Protein AF-A0A1J0LTS2-F1 (afdb_monomer)

Foldseek 3Di:
DDFDQDPVVQVVDQFAWDDRLLLRVLLVLLVDPCLLVLLVDDPVNLVVLLVSLVVSLVSSVVCCVVPVDHTDHDHHDQPLSVQSSVCSPVSPSVSNSVSCQVQNGPPSNPAQEWECPQDTHGDRDDDADDPCLQFPQVVLLVLLLVLLVCLQVLHDHFAEEEEEAPQNCLVNSVSNSVVDPLEGEYEYDLNNLVNVVVVQVSQLSHPGAYEYEYEADQCFPVDPSVVSLCDQLVDDPQHRRSRYHYYYYHYCCSLCVLVVCVPPVPPDVVSVVRNVSSVVSQVSRVHYHYRYFDDLVSLQVLLCVLLVHHDDDCLSVQLVVQCVVVNRHSVSSNVSSVVVD

pLDDT: mean 89.21, std 11.61, range [42.81, 98.62]

Structure (mmCIF, N/CA/C/O backbone):
data_AF-A0A1J0LTS2-F1
#
_entry.id   AF-A0A1J0LTS2-F1
#
loop_
_atom_site.group_PDB
_atom_site.id
_atom_site.type_symbol
_atom_site.label_atom_id
_atom_site.label_alt_id
_atom_site.label_comp_id
_atom_site.label_asym_id
_atom_site.label_entity_id
_atom_site.label_seq_id
_atom_site.pdbx_PDB_ins_code
_atom_site.Cartn_x
_atom_site.Cartn_y
_atom_site.Cartn_z
_atom_site.occupancy
_atom_site.B_iso_or_equiv
_atom_site.auth_seq_id
_atom_site.auth_comp_id
_atom_site.auth_asym_id
_atom_site.auth_atom_id
_atom_site.pdbx_PDB_model_num
ATOM 1 N N . MET A 1 1 ? 23.979 -2.945 -15.368 1.00 76.31 1 MET A N 1
ATOM 2 C CA . MET A 1 1 ? 22.745 -3.265 -14.620 1.00 76.31 1 MET A CA 1
ATOM 3 C C . MET A 1 1 ? 22.962 -4.555 -13.847 1.00 76.31 1 MET A C 1
ATOM 5 O O . MET A 1 1 ? 23.597 -5.449 -14.400 1.00 76.31 1 MET A O 1
ATOM 9 N N . ASP A 1 2 ? 22.502 -4.643 -12.599 1.00 87.44 2 ASP A N 1
ATOM 10 C CA . ASP A 1 2 ? 22.559 -5.896 -11.835 1.00 87.44 2 ASP A CA 1
ATOM 11 C C . ASP A 1 2 ? 21.464 -6.855 -12.323 1.00 87.44 2 ASP A C 1
ATOM 13 O O . ASP A 1 2 ? 20.319 -6.441 -12.505 1.00 87.44 2 ASP A O 1
ATOM 17 N N . HIS A 1 3 ? 21.834 -8.095 -12.629 1.00 90.88 3 HIS A N 1
ATOM 18 C CA . HIS A 1 3 ? 20.949 -9.128 -13.169 1.00 90.88 3 HIS A CA 1
ATOM 19 C C . HIS A 1 3 ? 21.548 -10.514 -12.883 1.00 90.88 3 HIS A C 1
ATOM 21 O O . HIS A 1 3 ? 22.773 -10.624 -12.763 1.00 90.88 3 HIS A O 1
ATOM 27 N N . PRO A 1 4 ? 20.718 -11.566 -12.765 1.00 93.12 4 PRO A N 1
ATOM 28 C CA . PRO A 1 4 ? 21.203 -12.915 -12.492 1.00 93.12 4 PRO A CA 1
ATOM 29 C C . PRO A 1 4 ? 22.050 -13.444 -13.649 1.00 93.12 4 PRO A C 1
ATOM 31 O O . PRO A 1 4 ? 21.729 -13.217 -14.814 1.00 93.12 4 PRO A O 1
ATOM 34 N N . LYS A 1 5 ? 23.118 -14.171 -13.313 1.00 93.69 5 LYS A N 1
ATOM 35 C CA . LYS A 1 5 ? 24.088 -14.716 -14.281 1.00 93.69 5 LYS A CA 1
ATOM 36 C C . LYS A 1 5 ? 24.235 -16.229 -14.182 1.00 93.69 5 LYS A C 1
ATOM 38 O O . LYS A 1 5 ? 24.796 -16.849 -15.083 1.00 93.69 5 LYS A O 1
ATOM 43 N N . THR A 1 6 ? 23.766 -16.813 -13.081 1.00 95.00 6 THR A N 1
ATOM 44 C CA . THR A 1 6 ? 23.840 -18.243 -12.783 1.00 95.00 6 THR A CA 1
ATOM 45 C C . THR A 1 6 ? 22.480 -18.771 -12.317 1.00 95.00 6 THR A C 1
ATOM 47 O O . THR A 1 6 ? 21.675 -18.001 -11.788 1.00 95.00 6 THR A O 1
ATOM 50 N N . PRO A 1 7 ? 22.185 -20.075 -12.490 1.00 95.12 7 PRO A N 1
ATOM 51 C CA . PRO A 1 7 ? 20.895 -20.635 -12.081 1.00 95.12 7 PRO A CA 1
ATOM 52 C C . PRO A 1 7 ? 20.568 -20.433 -10.596 1.00 95.12 7 PRO A C 1
ATOM 54 O O . PRO A 1 7 ? 19.402 -20.315 -10.234 1.00 95.12 7 PRO A O 1
ATOM 57 N N . LEU A 1 8 ? 21.585 -20.374 -9.728 1.00 94.62 8 LEU A N 1
ATOM 58 C CA . LEU A 1 8 ? 21.391 -20.153 -8.293 1.00 94.62 8 LEU A CA 1
ATOM 59 C C . LEU A 1 8 ? 20.857 -18.751 -7.984 1.00 94.62 8 LEU A C 1
ATOM 61 O O . LEU A 1 8 ? 20.076 -18.602 -7.046 1.00 94.62 8 LEU A O 1
ATOM 65 N N . ASP A 1 9 ? 21.213 -17.748 -8.791 1.00 95.06 9 ASP A N 1
ATOM 66 C CA . ASP A 1 9 ? 20.734 -16.374 -8.608 1.00 95.06 9 ASP A CA 1
ATOM 67 C C . ASP A 1 9 ? 19.203 -16.296 -8.752 1.00 95.06 9 ASP A C 1
ATOM 69 O O . ASP A 1 9 ? 18.546 -15.505 -8.068 1.00 95.06 9 ASP A O 1
ATOM 73 N N . LEU A 1 10 ? 18.621 -17.166 -9.589 1.00 94.81 10 LEU A N 1
ATOM 74 C CA . LEU A 1 10 ? 17.179 -17.237 -9.845 1.00 94.81 10 LEU A CA 1
ATOM 75 C C . LEU A 1 10 ? 16.373 -17.671 -8.615 1.00 94.81 10 LEU A C 1
ATOM 77 O O . LEU A 1 10 ? 15.229 -17.256 -8.474 1.00 94.81 10 LEU A O 1
ATOM 81 N N . LEU A 1 11 ? 16.959 -18.454 -7.702 1.00 91.94 11 LEU A N 1
ATOM 82 C CA . LEU A 1 11 ? 16.254 -18.977 -6.521 1.00 91.94 11 LEU A CA 1
ATOM 83 C C . LEU A 1 11 ? 15.880 -17.888 -5.507 1.00 91.94 11 LEU A C 1
ATOM 85 O O . LEU A 1 11 ? 15.017 -18.097 -4.658 1.00 91.94 11 LEU A O 1
ATOM 89 N N . SER A 1 12 ? 16.542 -16.732 -5.577 1.00 90.00 12 SER A N 1
ATOM 90 C CA . SER A 1 12 ? 16.239 -15.567 -4.738 1.00 90.00 12 SER A CA 1
ATOM 91 C C . SER A 1 12 ? 15.123 -14.684 -5.306 1.00 90.00 12 SER A C 1
ATOM 93 O O . SER A 1 12 ? 14.653 -13.766 -4.629 1.00 90.00 12 SER A O 1
ATOM 95 N N . LEU A 1 13 ? 14.715 -14.934 -6.552 1.00 91.88 13 LEU A N 1
ATOM 96 C CA . LEU A 1 13 ? 13.751 -14.123 -7.274 1.00 91.88 13 LEU A CA 1
ATOM 97 C C . LEU A 1 13 ? 12.359 -14.744 -7.181 1.00 91.88 13 LEU A C 1
ATOM 99 O O . LEU A 1 13 ? 12.168 -15.938 -7.386 1.00 91.88 13 LEU A O 1
ATOM 103 N N . ASP A 1 14 ? 11.366 -13.896 -6.939 1.00 91.75 14 ASP A N 1
ATOM 104 C CA . ASP A 1 14 ? 9.959 -14.257 -7.087 1.00 91.75 14 ASP A CA 1
ATOM 105 C C . ASP A 1 14 ? 9.595 -14.230 -8.580 1.00 91.75 14 ASP A C 1
ATOM 107 O O . ASP A 1 14 ? 9.128 -13.208 -9.093 1.00 91.75 14 ASP A O 1
ATOM 111 N N . LEU A 1 15 ? 9.922 -15.303 -9.304 1.00 94.50 15 LEU A N 1
ATOM 112 C CA . LEU A 1 15 ? 9.673 -15.429 -10.742 1.00 94.50 15 LEU A CA 1
ATOM 113 C C . LEU A 1 15 ? 8.266 -15.974 -11.024 1.00 94.50 15 LEU A C 1
ATOM 115 O O . LEU A 1 15 ? 7.794 -16.866 -10.315 1.00 94.50 15 LEU A O 1
ATOM 119 N N . PRO A 1 16 ? 7.599 -15.490 -12.083 1.00 95.44 16 PRO A N 1
ATOM 120 C CA . PRO A 1 16 ? 6.366 -16.098 -12.544 1.00 95.44 16 PRO A CA 1
ATOM 121 C C . PRO A 1 16 ? 6.593 -17.368 -13.364 1.00 95.44 16 PRO A C 1
ATOM 123 O O . PRO A 1 16 ? 7.699 -17.657 -13.820 1.00 95.44 16 PRO A O 1
ATOM 126 N N . GLU A 1 17 ? 5.507 -18.104 -13.577 1.00 94.56 17 GLU A N 1
ATOM 127 C CA . GLU A 1 17 ? 5.438 -19.235 -14.485 1.00 94.56 17 GLU A CA 1
ATOM 128 C C . GLU A 1 17 ? 5.889 -18.838 -15.900 1.00 94.56 17 GLU A C 1
ATOM 130 O O . GLU A 1 17 ? 5.430 -17.850 -16.482 1.00 94.56 17 GLU A O 1
ATOM 135 N N . GLY A 1 18 ? 6.773 -19.652 -16.474 1.00 91.56 18 GLY A N 1
ATOM 136 C CA . GLY A 1 18 ? 7.273 -19.526 -17.837 1.00 91.56 18 GLY A CA 1
ATOM 137 C C . GLY A 1 18 ? 8.792 -19.636 -17.911 1.00 91.56 18 GLY A C 1
ATOM 138 O O . GLY A 1 18 ? 9.420 -20.293 -17.086 1.00 91.56 18 GLY A O 1
ATOM 139 N N . GLU A 1 19 ? 9.385 -19.040 -18.945 1.00 92.62 19 GLU A N 1
ATOM 140 C CA . GLU A 1 19 ? 10.827 -19.120 -19.189 1.00 92.62 19 GLU A CA 1
ATOM 141 C C . GLU A 1 19 ? 11.587 -18.211 -18.197 1.00 92.62 19 GLU A C 1
ATOM 143 O O . GLU A 1 19 ? 11.405 -16.988 -18.229 1.00 92.62 19 GLU A O 1
ATOM 148 N N . PRO A 1 20 ? 12.404 -18.779 -17.289 1.00 96.25 20 PRO A N 1
ATOM 149 C CA . PRO A 1 20 ? 12.861 -18.066 -16.101 1.00 96.25 20 PRO A CA 1
ATOM 150 C C . PRO A 1 20 ? 13.892 -16.972 -16.389 1.00 96.25 20 PRO A C 1
ATOM 152 O O . PRO A 1 20 ? 13.860 -15.937 -15.722 1.00 96.25 20 PRO A O 1
ATOM 155 N N . TRP A 1 21 ? 14.779 -17.142 -17.377 1.00 97.75 21 TRP A N 1
ATOM 156 C CA . TRP A 1 21 ? 15.788 -16.129 -17.694 1.00 97.75 21 TRP A CA 1
ATOM 157 C C . TRP A 1 21 ? 15.142 -14.868 -18.246 1.00 97.75 21 TRP A C 1
ATOM 159 O O . TRP A 1 21 ? 15.452 -13.769 -17.786 1.00 97.75 21 TRP A O 1
ATOM 169 N N . GLY A 1 22 ? 14.192 -15.016 -19.172 1.00 97.31 22 GLY A N 1
ATOM 170 C CA . GLY A 1 22 ? 13.443 -13.896 -19.729 1.00 97.31 22 GLY A CA 1
ATOM 171 C C . GLY A 1 22 ? 12.773 -13.058 -18.642 1.00 97.31 22 GLY A C 1
ATOM 172 O O . GLY A 1 22 ? 12.956 -11.840 -18.600 1.00 97.31 22 GLY A O 1
ATOM 173 N N . TYR A 1 23 ? 12.048 -13.696 -17.720 1.00 97.38 23 TYR A N 1
ATOM 174 C CA . TYR A 1 23 ? 11.391 -12.973 -16.630 1.00 97.38 23 TYR A CA 1
ATOM 175 C C . TYR A 1 23 ? 12.368 -12.367 -15.627 1.00 97.38 23 TYR A C 1
ATOM 177 O O . TYR A 1 23 ? 12.137 -11.259 -15.142 1.00 97.38 23 TYR A O 1
ATOM 185 N N . ALA A 1 24 ? 13.484 -13.034 -15.349 1.00 97.38 24 ALA A N 1
ATOM 186 C CA . ALA A 1 24 ? 14.485 -12.494 -14.449 1.00 97.38 24 ALA A CA 1
ATOM 187 C C . ALA A 1 24 ? 15.144 -11.220 -15.012 1.00 97.38 24 ALA A C 1
ATOM 189 O O . ALA A 1 24 ? 15.301 -10.228 -14.295 1.00 97.38 24 ALA A O 1
ATOM 190 N N . LEU A 1 25 ? 15.450 -11.199 -16.314 1.00 98.12 25 LEU A N 1
ATOM 191 C CA . LEU A 1 25 ? 15.961 -10.001 -16.987 1.00 98.12 25 LEU A CA 1
ATOM 192 C C . LEU A 1 25 ? 14.880 -8.922 -17.154 1.00 98.12 25 LEU A C 1
ATOM 194 O O . LEU A 1 25 ? 15.174 -7.735 -17.020 1.00 98.12 25 LEU A O 1
ATOM 198 N N . ALA A 1 26 ? 13.616 -9.305 -17.356 1.00 97.88 26 ALA A N 1
ATOM 199 C CA . ALA A 1 26 ? 12.495 -8.366 -17.337 1.00 97.88 26 ALA A CA 1
ATOM 200 C C . ALA A 1 26 ? 12.360 -7.671 -15.969 1.00 97.88 26 ALA A C 1
ATOM 202 O O . ALA A 1 26 ? 12.199 -6.452 -15.906 1.00 97.88 26 ALA A O 1
ATOM 203 N N . GLN A 1 27 ? 12.505 -8.404 -14.860 1.00 96.88 27 GLN A N 1
ATOM 204 C CA . GLN A 1 27 ? 12.552 -7.801 -13.526 1.00 96.88 27 GLN A CA 1
ATOM 205 C C . GLN A 1 27 ? 13.771 -6.888 -13.337 1.00 96.88 27 GLN A C 1
ATOM 207 O O . GLN A 1 27 ? 13.645 -5.857 -12.675 1.00 96.88 27 GLN A O 1
ATOM 212 N N . ALA A 1 28 ? 14.932 -7.229 -13.908 1.00 97.69 28 ALA A N 1
ATOM 213 C CA . ALA A 1 28 ? 16.115 -6.367 -13.873 1.00 97.69 28 ALA A CA 1
ATOM 214 C C . ALA A 1 28 ? 15.859 -5.026 -14.586 1.00 97.69 28 ALA A C 1
ATOM 216 O O . ALA A 1 28 ? 16.175 -3.974 -14.032 1.00 97.69 28 ALA A O 1
ATOM 217 N N . LEU A 1 29 ? 15.187 -5.045 -15.744 1.00 98.12 29 LEU A N 1
ATOM 218 C CA . LEU A 1 29 ? 14.760 -3.833 -16.455 1.00 98.12 29 LEU A CA 1
ATOM 219 C C . LEU A 1 29 ? 13.818 -2.963 -15.609 1.00 98.12 29 LEU A C 1
ATOM 221 O O . LEU A 1 29 ? 13.997 -1.748 -15.538 1.00 98.12 29 LEU A O 1
ATOM 225 N N . LEU A 1 30 ? 12.851 -3.568 -14.912 1.00 97.44 30 LEU A N 1
ATOM 226 C CA . LEU A 1 30 ? 11.953 -2.837 -14.005 1.00 97.44 30 LEU A CA 1
ATOM 227 C C . LEU A 1 30 ? 12.693 -2.210 -12.806 1.00 97.44 30 LEU A C 1
ATOM 229 O O . LEU A 1 30 ? 12.207 -1.230 -12.239 1.00 97.44 30 LEU A O 1
ATOM 233 N N . LYS A 1 31 ? 13.846 -2.771 -12.420 1.00 96.62 31 LYS A N 1
ATOM 234 C CA . LYS A 1 31 ? 14.730 -2.311 -11.331 1.00 96.62 31 LYS A CA 1
ATOM 235 C C . LYS A 1 31 ? 15.873 -1.414 -11.817 1.00 96.62 31 LYS A C 1
ATOM 237 O O . LYS A 1 31 ? 16.713 -1.012 -11.012 1.00 96.62 31 LYS A O 1
ATOM 242 N N . ALA A 1 32 ? 15.946 -1.119 -13.115 1.00 96.75 32 ALA A N 1
ATOM 243 C CA . ALA A 1 32 ? 17.070 -0.391 -13.679 1.00 96.75 32 ALA A CA 1
ATOM 244 C C . ALA A 1 32 ? 17.231 0.996 -13.019 1.00 96.75 32 ALA A C 1
ATOM 246 O O . ALA A 1 32 ? 16.228 1.669 -12.762 1.00 96.75 32 ALA A O 1
ATOM 247 N N . PRO A 1 33 ? 18.466 1.497 -12.809 1.00 94.81 33 PRO A N 1
ATOM 248 C CA . PRO A 1 33 ? 18.696 2.803 -12.173 1.00 94.81 33 PRO A CA 1
ATOM 249 C C . PRO A 1 33 ? 18.013 3.975 -12.888 1.00 94.81 33 PRO A C 1
ATOM 251 O O . PRO A 1 33 ? 17.719 5.009 -12.293 1.00 94.81 33 PRO A O 1
ATOM 254 N N . TRP A 1 34 ? 17.758 3.822 -14.186 1.00 95.75 34 TRP A N 1
ATOM 255 C CA . TRP A 1 34 ? 17.100 4.824 -15.006 1.00 95.75 34 TRP A CA 1
ATOM 256 C C . TRP A 1 34 ? 15.568 4.685 -15.053 1.00 95.75 34 TRP A C 1
ATOM 258 O O . TRP A 1 34 ? 14.912 5.565 -15.611 1.00 95.75 34 TRP A O 1
ATOM 268 N N . ALA A 1 35 ? 14.971 3.641 -14.465 1.00 96.88 35 ALA A N 1
ATOM 269 C CA . ALA A 1 35 ? 13.554 3.304 -14.641 1.00 96.88 35 ALA A CA 1
ATOM 270 C C . ALA A 1 35 ? 12.598 4.423 -14.186 1.00 96.88 35 ALA A C 1
ATOM 272 O O . ALA A 1 35 ? 11.635 4.736 -14.882 1.00 96.88 35 ALA A O 1
ATOM 273 N N . PHE A 1 36 ? 12.895 5.110 -13.077 1.00 96.06 36 PHE A N 1
ATOM 274 C CA . PHE A 1 36 ? 12.112 6.281 -12.652 1.00 96.06 36 PHE A CA 1
ATOM 275 C C . PHE A 1 36 ? 12.244 7.463 -13.617 1.00 96.06 36 PHE A C 1
ATOM 277 O O . PHE A 1 36 ? 11.265 8.155 -13.894 1.00 96.06 36 PHE A O 1
ATOM 284 N N . ARG A 1 37 ? 13.434 7.678 -14.192 1.00 95.94 37 ARG A N 1
ATOM 285 C CA . ARG A 1 37 ? 13.641 8.730 -15.199 1.00 95.94 37 ARG A CA 1
ATOM 286 C C . ARG A 1 37 ? 12.921 8.408 -16.507 1.00 95.94 37 ARG A C 1
ATOM 288 O O . ARG A 1 37 ? 12.482 9.326 -17.192 1.00 95.94 37 ARG A O 1
ATOM 295 N N . ALA A 1 38 ? 12.746 7.128 -16.831 1.00 96.56 38 ALA A N 1
ATOM 296 C CA . ALA A 1 38 ? 12.037 6.689 -18.031 1.00 96.56 38 ALA A CA 1
ATOM 297 C C . ALA A 1 38 ? 10.541 7.041 -18.025 1.00 96.56 38 ALA A C 1
ATOM 299 O O . ALA A 1 38 ? 9.928 7.078 -19.087 1.00 96.56 38 ALA A O 1
ATOM 300 N N . LEU A 1 39 ? 9.961 7.402 -16.873 1.00 96.12 39 LEU A N 1
ATOM 301 C CA . LEU A 1 39 ? 8.600 7.947 -16.807 1.00 96.12 39 LEU A CA 1
ATOM 302 C C . LEU A 1 39 ? 8.479 9.274 -17.588 1.00 96.12 39 LEU A C 1
ATOM 304 O O . LEU A 1 39 ? 7.443 9.556 -18.202 1.00 96.12 39 LEU A O 1
ATOM 308 N N . ARG A 1 40 ? 9.570 10.050 -17.651 1.00 94.81 40 ARG A N 1
ATOM 309 C CA . ARG A 1 40 ? 9.718 11.293 -18.428 1.00 94.81 40 ARG A CA 1
ATOM 310 C C . ARG A 1 40 ? 10.970 11.192 -19.321 1.00 94.81 40 ARG A C 1
ATOM 312 O O . ARG A 1 40 ? 11.989 11.816 -19.022 1.00 94.81 40 ARG A O 1
ATOM 319 N N . PRO A 1 41 ? 10.923 10.377 -20.389 1.00 94.75 41 PRO A N 1
ATOM 320 C CA . PRO A 1 41 ? 12.096 10.044 -21.177 1.00 94.75 41 PRO A CA 1
ATOM 321 C C . PRO A 1 41 ? 12.600 11.254 -21.967 1.00 94.75 41 PRO A C 1
ATOM 323 O O . PRO A 1 41 ? 11.823 12.051 -22.492 1.00 94.75 41 PRO A O 1
ATOM 326 N N . THR A 1 42 ? 13.919 11.352 -22.090 1.00 97.06 42 THR A N 1
ATOM 327 C CA . THR A 1 42 ? 14.609 12.244 -23.028 1.00 97.06 42 THR A CA 1
ATOM 328 C C . THR A 1 42 ? 15.231 11.404 -24.147 1.00 97.06 42 THR A C 1
ATOM 330 O O . THR A 1 42 ? 15.444 10.208 -23.935 1.00 97.06 42 THR A O 1
ATOM 333 N N . PRO A 1 43 ? 15.578 11.985 -25.311 1.00 97.75 43 PRO A N 1
ATOM 334 C CA . PRO A 1 43 ? 16.214 11.228 -26.393 1.00 97.75 43 PRO A CA 1
ATOM 335 C C . PRO A 1 43 ? 17.452 10.441 -25.936 1.00 97.75 43 PRO A C 1
ATOM 337 O O . PRO A 1 43 ? 17.505 9.232 -26.119 1.00 97.75 43 PRO A O 1
ATOM 340 N N . GLY A 1 44 ? 18.370 11.083 -25.204 1.00 97.75 44 GLY A N 1
ATOM 341 C CA . GLY A 1 44 ? 19.567 10.402 -24.696 1.00 97.75 44 GLY A CA 1
ATOM 342 C C . GLY A 1 44 ? 19.276 9.311 -23.659 1.00 97.75 44 GLY A C 1
ATOM 343 O O . GLY A 1 44 ? 20.031 8.350 -23.553 1.00 97.75 44 GLY A O 1
ATOM 344 N N . LEU A 1 45 ? 18.174 9.413 -22.905 1.00 97.56 45 LEU A N 1
ATOM 345 C CA . LEU A 1 45 ? 17.759 8.318 -22.030 1.00 97.56 45 LEU A CA 1
ATOM 346 C C . LEU A 1 45 ? 17.220 7.130 -22.842 1.00 97.56 45 LEU A C 1
ATOM 348 O O . LEU A 1 45 ? 17.512 5.991 -22.499 1.00 97.56 45 LEU A O 1
ATOM 352 N N . LEU A 1 46 ? 16.477 7.374 -23.924 1.00 98.31 46 LEU A N 1
ATOM 353 C CA . LEU A 1 46 ? 16.016 6.302 -24.814 1.00 98.31 46 LEU A CA 1
ATOM 354 C C . LEU A 1 46 ? 17.188 5.563 -25.471 1.00 98.31 46 LEU A C 1
ATOM 356 O O . LEU A 1 46 ? 17.127 4.341 -25.600 1.00 98.31 46 LEU A O 1
ATOM 360 N N . ASP A 1 47 ? 18.259 6.277 -25.823 1.00 98.06 47 ASP A N 1
ATOM 361 C CA . ASP A 1 47 ? 19.488 5.667 -26.340 1.00 98.06 47 ASP A CA 1
ATOM 362 C C . ASP A 1 47 ? 20.146 4.752 -25.293 1.00 98.06 47 ASP A C 1
ATOM 364 O O . ASP A 1 47 ? 20.502 3.617 -25.603 1.00 98.06 47 ASP A O 1
ATOM 368 N N . LEU A 1 48 ? 20.238 5.193 -24.030 1.00 97.12 48 LEU A N 1
ATOM 369 C CA . LEU A 1 48 ? 20.752 4.359 -22.933 1.00 97.12 48 LEU A CA 1
ATOM 370 C C . LEU A 1 48 ? 19.899 3.104 -22.708 1.00 97.12 48 LEU A C 1
ATOM 372 O O . LEU A 1 48 ? 20.443 2.014 -22.548 1.00 97.12 48 LEU A O 1
ATOM 376 N N . ILE A 1 49 ? 18.571 3.244 -22.728 1.00 98.19 49 ILE A N 1
ATOM 377 C CA . ILE A 1 49 ? 17.647 2.111 -22.584 1.00 98.19 49 ILE A CA 1
ATOM 378 C C . ILE A 1 49 ? 17.844 1.116 -23.729 1.00 98.19 49 ILE A C 1
ATOM 380 O O . ILE A 1 49 ? 17.855 -0.090 -23.495 1.00 98.19 49 ILE A O 1
ATOM 384 N N . ARG A 1 50 ? 18.028 1.602 -24.963 1.00 98.44 50 ARG A N 1
ATOM 385 C CA . ARG A 1 50 ? 18.295 0.746 -26.125 1.00 98.44 50 ARG A CA 1
ATOM 386 C C . ARG A 1 50 ? 19.579 -0.062 -25.951 1.00 98.44 50 ARG A C 1
ATOM 388 O O . ARG A 1 50 ? 19.552 -1.263 -26.189 1.00 98.44 50 ARG A O 1
ATOM 395 N N . LEU A 1 51 ? 20.662 0.570 -25.495 1.00 97.69 51 LEU A N 1
ATOM 396 C CA . LEU A 1 51 ? 21.928 -0.121 -25.232 1.00 97.69 51 LEU A CA 1
ATOM 397 C C . LEU A 1 51 ? 21.773 -1.217 -24.168 1.00 97.69 51 LEU A C 1
ATOM 399 O O . LEU A 1 51 ? 22.262 -2.330 -24.357 1.00 97.69 51 LEU A O 1
ATOM 403 N N . ASP A 1 52 ? 21.056 -0.932 -23.076 1.00 97.38 52 ASP A N 1
ATOM 404 C CA . ASP A 1 52 ? 20.780 -1.930 -22.036 1.00 97.38 52 ASP A CA 1
ATOM 405 C C . ASP A 1 52 ? 19.915 -3.088 -22.568 1.00 97.38 52 ASP A C 1
ATOM 407 O O . ASP A 1 52 ? 20.193 -4.249 -22.269 1.00 97.38 52 ASP A O 1
ATOM 411 N N . LEU A 1 53 ? 18.896 -2.799 -23.386 1.00 98.50 53 LEU A N 1
ATOM 412 C CA . LEU A 1 53 ? 18.051 -3.814 -24.025 1.00 98.50 53 LEU A CA 1
ATOM 413 C C . LEU A 1 53 ? 18.846 -4.724 -24.967 1.00 98.50 53 LEU A C 1
ATOM 415 O O . LEU A 1 53 ? 18.672 -5.940 -24.935 1.00 98.50 53 LEU A O 1
ATOM 419 N N . GLU A 1 54 ? 19.724 -4.154 -25.793 1.00 98.31 54 GLU A N 1
ATOM 420 C CA . GLU A 1 54 ? 20.592 -4.915 -26.696 1.00 98.31 54 GLU A CA 1
ATOM 421 C C . GLU A 1 54 ? 21.547 -5.828 -25.919 1.00 98.31 54 GLU A C 1
ATOM 423 O O . GLU A 1 54 ? 21.656 -7.015 -26.234 1.00 98.31 54 GLU A O 1
ATOM 428 N N . ALA A 1 55 ? 22.187 -5.303 -24.870 1.00 97.88 55 ALA A N 1
ATOM 429 C CA . ALA A 1 55 ? 23.091 -6.075 -24.025 1.00 97.88 55 ALA A CA 1
ATOM 430 C C . ALA A 1 55 ? 22.368 -7.230 -23.312 1.00 97.88 55 ALA A C 1
ATOM 432 O O . ALA A 1 55 ? 22.845 -8.365 -23.332 1.00 97.88 55 ALA A O 1
ATOM 433 N N . LEU A 1 56 ? 21.199 -6.964 -22.721 1.00 97.94 56 LEU A N 1
ATOM 434 C CA . LEU A 1 56 ? 20.415 -7.983 -22.022 1.00 97.94 56 LEU A CA 1
ATOM 435 C C . LEU A 1 56 ? 19.813 -9.022 -22.969 1.00 97.94 56 LEU A C 1
ATOM 437 O O . LEU A 1 56 ? 19.675 -10.177 -22.582 1.00 97.94 56 LEU A O 1
ATOM 441 N N . TYR A 1 57 ? 19.477 -8.650 -24.205 1.00 98.50 57 TYR A N 1
ATOM 442 C CA . TYR A 1 57 ? 19.002 -9.608 -25.201 1.00 98.50 57 TYR A CA 1
ATOM 443 C C . TYR A 1 57 ? 20.096 -10.618 -25.574 1.00 98.50 57 TYR A C 1
ATOM 445 O O . TYR A 1 57 ? 19.840 -11.819 -25.620 1.00 98.50 57 TYR A O 1
ATOM 453 N N . LEU A 1 58 ? 21.330 -10.153 -25.797 1.00 98.12 58 LEU A N 1
ATOM 454 C CA . LEU A 1 58 ? 22.464 -11.046 -26.065 1.00 98.12 58 LEU A CA 1
ATOM 455 C C . LEU A 1 58 ? 22.764 -11.955 -24.867 1.00 98.12 58 LEU A C 1
ATOM 457 O O . LEU A 1 58 ? 23.025 -13.145 -25.042 1.00 98.12 58 LEU A O 1
ATOM 461 N N . GLU A 1 59 ? 22.684 -11.407 -23.656 1.00 98.06 59 GLU A N 1
ATOM 462 C CA . GLU A 1 59 ? 22.866 -12.174 -22.426 1.00 98.06 59 GLU A CA 1
ATOM 463 C C . GLU A 1 59 ? 21.768 -13.231 -22.235 1.00 98.06 59 GLU A C 1
ATOM 465 O O . GLU A 1 59 ? 22.067 -14.362 -21.858 1.00 98.06 59 GLU A O 1
ATOM 470 N N . LEU A 1 60 ? 20.512 -12.911 -22.565 1.00 97.94 60 LEU A N 1
ATOM 471 C CA . LEU A 1 60 ? 19.400 -13.862 -22.541 1.00 97.94 60 LEU A CA 1
ATOM 472 C C . LEU A 1 60 ? 19.669 -15.071 -23.441 1.00 97.94 60 LEU A C 1
ATOM 474 O O . LEU A 1 60 ? 19.496 -16.214 -23.017 1.00 97.94 60 LEU A O 1
ATOM 478 N N . GLU A 1 61 ? 20.103 -14.826 -24.678 1.00 98.00 61 GLU A N 1
ATOM 479 C CA . GLU A 1 61 ? 20.412 -15.892 -25.634 1.00 98.00 61 GLU A CA 1
ATOM 480 C C . GLU A 1 61 ? 21.580 -16.761 -25.149 1.00 98.00 61 GLU A C 1
ATOM 482 O O . GLU A 1 61 ? 21.511 -17.988 -25.239 1.00 98.00 61 GLU A O 1
ATOM 487 N N . ARG A 1 62 ? 22.613 -16.151 -24.549 1.00 98.06 62 ARG A N 1
ATOM 488 C CA . ARG A 1 62 ? 23.720 -16.884 -23.919 1.00 98.06 62 ARG A CA 1
ATOM 489 C C . ARG A 1 62 ? 23.231 -17.770 -22.769 1.00 98.06 62 ARG A C 1
ATOM 491 O O . ARG A 1 62 ? 23.539 -18.959 -22.745 1.00 98.06 62 ARG A O 1
ATOM 498 N N . LEU A 1 63 ? 22.459 -17.213 -21.833 1.00 97.88 63 LEU A N 1
ATOM 499 C CA . LEU A 1 63 ? 21.962 -17.923 -20.648 1.00 97.88 63 LEU A CA 1
ATOM 500 C C . LEU A 1 63 ? 21.050 -19.097 -21.017 1.00 97.88 63 LEU A C 1
ATOM 502 O O . LEU A 1 63 ? 21.171 -20.169 -20.430 1.00 97.88 63 LEU A O 1
ATOM 506 N N . ARG A 1 64 ? 20.192 -18.934 -22.030 1.00 96.56 64 ARG A N 1
ATOM 507 C CA . ARG A 1 64 ? 19.339 -20.014 -22.555 1.00 96.56 64 ARG A CA 1
ATOM 508 C C . ARG A 1 64 ? 20.140 -21.181 -23.124 1.00 96.56 64 ARG A C 1
ATOM 510 O O . ARG A 1 64 ? 19.725 -22.328 -22.977 1.00 96.56 64 ARG A O 1
ATOM 517 N N . GLN A 1 65 ? 21.259 -20.892 -23.786 1.00 97.19 65 GLN A N 1
ATOM 518 C CA . GLN A 1 65 ? 22.136 -21.913 -24.361 1.00 97.19 65 GLN A CA 1
ATOM 519 C C . GLN A 1 65 ? 22.968 -22.622 -23.289 1.00 97.19 65 GLN A C 1
ATOM 521 O O . GLN A 1 65 ? 23.108 -23.842 -23.331 1.00 97.19 65 GLN A O 1
ATOM 526 N N . GLU A 1 66 ? 23.517 -21.869 -22.337 1.00 97.75 66 GLU A N 1
ATOM 527 C CA . GLU A 1 66 ? 24.398 -22.402 -21.292 1.00 97.75 66 GLU A CA 1
ATOM 528 C C . GLU A 1 66 ? 23.623 -23.149 -20.198 1.00 97.75 66 GLU A C 1
ATOM 530 O O . GLU A 1 66 ? 24.073 -24.185 -19.707 1.00 97.75 66 GLU A O 1
ATOM 535 N N . TYR A 1 67 ? 22.432 -22.655 -19.855 1.00 96.81 67 TYR A N 1
ATOM 536 C CA . TYR A 1 67 ? 21.577 -23.179 -18.793 1.00 96.81 67 TYR A CA 1
ATOM 537 C C . TYR A 1 67 ? 20.131 -23.339 -19.290 1.00 96.81 67 TYR A C 1
ATOM 539 O O . TYR A 1 67 ? 19.263 -22.523 -18.955 1.00 96.81 67 TYR A O 1
ATOM 547 N N . PRO A 1 68 ? 19.832 -24.385 -20.081 1.00 94.94 68 PRO A N 1
ATOM 548 C CA . PRO A 1 68 ? 18.473 -24.656 -20.526 1.00 94.94 68 PRO A CA 1
ATOM 549 C C . PRO A 1 68 ? 17.614 -25.088 -19.331 1.00 94.94 68 PRO A C 1
ATOM 551 O O . PRO A 1 68 ? 17.805 -26.163 -18.760 1.00 94.94 68 PRO A O 1
ATOM 554 N N . LEU A 1 69 ? 16.664 -24.237 -18.947 1.00 95.00 69 LEU A N 1
ATOM 555 C CA . LEU A 1 69 ? 15.775 -24.450 -17.807 1.00 95.00 69 LEU A CA 1
ATOM 556 C C . LEU A 1 69 ? 14.319 -24.539 -18.268 1.00 95.00 69 LEU A C 1
ATOM 558 O O . LEU A 1 69 ? 13.900 -23.867 -19.210 1.00 95.00 69 LEU A O 1
ATOM 562 N N . GLY A 1 70 ? 13.549 -25.386 -17.584 1.00 92.56 70 GLY A N 1
ATOM 563 C CA . GLY A 1 70 ? 12.093 -25.399 -17.693 1.00 92.56 70 GLY A CA 1
ATOM 564 C C . GLY A 1 70 ? 11.453 -24.294 -16.850 1.00 92.56 70 GLY A C 1
ATOM 565 O O . GLY A 1 70 ? 12.135 -23.421 -16.315 1.00 92.56 70 GLY A O 1
ATOM 566 N N . ASN A 1 71 ? 10.130 -24.364 -16.704 1.00 93.50 71 ASN A N 1
ATOM 567 C CA . ASN A 1 71 ? 9.400 -23.463 -15.818 1.00 93.50 71 ASN A CA 1
ATOM 568 C C . ASN A 1 71 ? 9.881 -23.610 -14.360 1.00 93.50 71 ASN A C 1
ATOM 570 O O . ASN A 1 71 ? 9.948 -24.730 -13.853 1.00 93.50 71 ASN A O 1
ATOM 574 N N . LEU A 1 72 ? 10.200 -22.485 -13.713 1.00 91.62 72 LEU A N 1
ATOM 575 C CA . LEU A 1 72 ? 10.617 -22.416 -12.306 1.00 91.62 72 LEU A CA 1
ATOM 576 C C . LEU A 1 72 ? 9.635 -21.660 -11.401 1.00 91.62 72 LEU A C 1
ATOM 578 O O . LEU A 1 72 ? 9.701 -21.829 -10.187 1.00 91.62 72 LEU A O 1
ATOM 582 N N . GLY A 1 73 ? 8.784 -20.797 -11.956 1.00 89.62 73 GLY A N 1
ATOM 583 C CA . GLY A 1 73 ? 7.920 -19.927 -11.161 1.00 89.62 73 GLY A CA 1
ATOM 584 C C . GLY A 1 73 ? 6.634 -20.607 -10.699 1.00 89.62 73 GLY A C 1
ATOM 585 O O . GLY A 1 73 ? 6.160 -21.552 -11.326 1.00 89.62 73 GLY A O 1
ATOM 586 N N . GLU A 1 74 ? 6.055 -20.089 -9.614 1.00 85.75 74 GLU A N 1
ATOM 587 C CA . GLU A 1 74 ? 4.841 -20.635 -8.973 1.00 85.75 74 GLU A CA 1
ATOM 588 C C . GLU A 1 74 ? 3.621 -19.703 -9.076 1.00 85.75 74 GLU A C 1
ATOM 590 O O . GLU A 1 74 ? 2.540 -20.015 -8.573 1.00 85.75 74 GLU A O 1
ATOM 595 N N . ARG A 1 75 ? 3.788 -18.523 -9.685 1.00 93.31 75 ARG A N 1
ATOM 596 C CA . ARG A 1 75 ? 2.737 -17.504 -9.803 1.00 93.31 75 ARG A CA 1
ATOM 597 C C . ARG A 1 75 ? 2.514 -17.098 -11.257 1.00 93.31 75 ARG A C 1
ATOM 599 O O . ARG A 1 75 ? 3.456 -17.141 -12.041 1.00 93.31 75 ARG A O 1
ATOM 606 N N . PRO A 1 76 ? 1.325 -16.607 -11.636 1.00 94.62 76 PRO A N 1
ATOM 607 C CA . PRO A 1 76 ? 1.137 -16.041 -12.965 1.00 94.62 76 PRO A CA 1
ATOM 608 C C . PRO A 1 76 ? 2.035 -14.807 -13.190 1.00 94.62 76 PRO A C 1
ATOM 610 O O . PRO A 1 76 ? 2.350 -14.079 -12.233 1.00 94.62 76 PRO A O 1
ATOM 613 N N . PRO A 1 77 ? 2.442 -14.544 -14.444 1.00 94.75 77 PRO A N 1
ATOM 614 C CA . PRO A 1 77 ? 3.225 -13.365 -14.784 1.00 94.75 77 PRO A CA 1
ATOM 615 C C . PRO A 1 77 ? 2.423 -12.083 -14.590 1.00 94.75 77 PRO A C 1
ATOM 617 O O . PRO A 1 77 ? 1.233 -12.006 -14.897 1.00 94.75 77 PRO A O 1
ATOM 620 N N . HIS A 1 78 ? 3.082 -11.060 -14.046 1.00 95.75 78 HIS A N 1
ATOM 621 C CA . HIS A 1 78 ? 2.470 -9.747 -13.920 1.00 95.75 78 HIS A CA 1
ATOM 622 C C . HIS A 1 78 ? 2.510 -9.030 -15.282 1.00 95.75 78 HIS A C 1
ATOM 624 O O . HIS A 1 78 ? 3.545 -9.090 -15.951 1.00 95.75 78 HIS A O 1
ATOM 630 N N . PRO A 1 79 ? 1.479 -8.253 -15.672 1.00 97.12 79 PRO A N 1
ATOM 631 C CA . PRO A 1 79 ? 1.473 -7.530 -16.951 1.00 97.12 79 PRO A CA 1
ATOM 632 C C . PRO A 1 79 ? 2.707 -6.644 -17.188 1.00 97.12 79 PRO A C 1
ATOM 634 O O . PRO A 1 79 ? 3.174 -6.492 -18.315 1.00 97.12 79 PRO A O 1
ATOM 637 N N . ALA A 1 80 ? 3.279 -6.093 -16.111 1.00 97.50 80 ALA A N 1
ATOM 638 C CA . ALA A 1 80 ? 4.531 -5.337 -16.166 1.00 97.50 80 ALA A CA 1
ATOM 639 C C . ALA A 1 80 ? 5.736 -6.199 -16.581 1.00 97.50 80 ALA A C 1
ATOM 641 O O . ALA A 1 80 ? 6.580 -5.747 -17.349 1.00 97.50 80 ALA A O 1
ATOM 642 N N . GLU A 1 81 ? 5.820 -7.435 -16.086 1.00 97.81 81 GLU A N 1
ATOM 643 C CA . GLU A 1 81 ? 6.893 -8.374 -16.427 1.00 97.81 81 GLU A CA 1
ATOM 644 C C . GLU A 1 81 ? 6.732 -8.876 -17.861 1.00 97.81 81 GLU A C 1
ATOM 646 O O . GLU A 1 81 ? 7.698 -8.872 -18.615 1.00 97.81 81 GLU A O 1
ATOM 651 N N . GLU A 1 82 ? 5.511 -9.233 -18.269 1.00 97.94 82 GLU A N 1
ATOM 652 C CA . GLU A 1 82 ? 5.214 -9.635 -19.651 1.00 97.94 82 GLU A CA 1
ATOM 653 C C . GLU A 1 82 ? 5.511 -8.508 -20.642 1.00 97.94 82 GLU A C 1
ATOM 655 O O . GLU A 1 82 ? 6.089 -8.722 -21.708 1.00 97.94 82 GLU A O 1
ATOM 660 N N . GLY A 1 83 ? 5.113 -7.282 -20.299 1.00 98.25 83 GLY A N 1
ATOM 661 C CA . GLY A 1 83 ? 5.413 -6.091 -21.078 1.00 98.25 83 GLY A CA 1
ATOM 662 C C . GLY A 1 83 ? 6.916 -5.863 -21.213 1.00 98.25 83 GLY A C 1
ATOM 663 O O . GLY A 1 83 ? 7.410 -5.696 -22.328 1.00 98.25 83 GLY A O 1
ATOM 664 N N . ALA A 1 84 ? 7.649 -5.904 -20.098 1.00 98.44 84 ALA A N 1
ATOM 665 C CA . ALA A 1 84 ? 9.094 -5.714 -20.095 1.00 98.44 84 ALA A CA 1
ATOM 666 C C . ALA A 1 84 ? 9.827 -6.828 -20.861 1.00 98.44 84 ALA A C 1
ATOM 668 O O . ALA A 1 84 ? 10.747 -6.534 -21.621 1.00 98.44 84 ALA A O 1
ATOM 669 N N . LEU A 1 85 ? 9.385 -8.084 -20.742 1.00 98.38 85 LEU A N 1
ATOM 670 C CA . LEU A 1 85 ? 9.924 -9.205 -21.511 1.00 98.38 85 LEU A CA 1
ATOM 671 C C . LEU A 1 85 ? 9.677 -9.025 -23.014 1.00 98.38 85 LEU A C 1
ATOM 673 O O . LEU A 1 85 ? 10.592 -9.205 -23.815 1.00 98.38 85 LEU A O 1
ATOM 677 N N . ARG A 1 86 ? 8.469 -8.620 -23.421 1.00 98.50 86 ARG A N 1
ATOM 678 C CA . ARG A 1 86 ? 8.184 -8.318 -24.834 1.00 98.50 86 ARG A CA 1
ATOM 679 C C . ARG A 1 86 ? 9.069 -7.190 -25.360 1.00 98.50 86 ARG A C 1
ATOM 681 O O . ARG A 1 86 ? 9.623 -7.326 -26.448 1.00 98.50 86 ARG A O 1
ATOM 688 N N . ALA A 1 87 ? 9.243 -6.122 -24.583 1.00 98.50 87 ALA A N 1
ATOM 689 C CA . ALA A 1 87 ? 10.124 -5.016 -24.945 1.00 98.50 87 ALA A CA 1
ATOM 690 C C . ALA A 1 87 ? 11.595 -5.458 -25.054 1.00 98.50 87 ALA A C 1
ATOM 692 O O . ALA A 1 87 ? 12.278 -5.053 -25.993 1.00 98.50 87 ALA A O 1
ATOM 693 N N . LEU A 1 88 ? 12.058 -6.342 -24.162 1.00 98.56 88 LEU A N 1
ATOM 694 C CA . LEU A 1 88 ? 13.386 -6.963 -24.220 1.00 98.56 88 LEU A CA 1
ATOM 695 C C . LEU A 1 88 ? 13.591 -7.769 -25.503 1.00 98.56 88 LEU A C 1
ATOM 697 O O . LEU A 1 88 ? 14.562 -7.545 -26.219 1.00 98.56 88 LEU A O 1
ATOM 701 N N . LEU A 1 89 ? 12.664 -8.668 -25.831 1.00 98.31 89 LEU A N 1
ATOM 702 C CA . LEU A 1 89 ? 12.759 -9.507 -27.030 1.00 98.31 89 LEU A CA 1
ATOM 703 C C . LEU A 1 89 ? 12.704 -8.677 -28.322 1.00 98.31 89 LEU A C 1
ATOM 705 O O . LEU A 1 89 ? 13.407 -8.974 -29.290 1.00 98.31 89 LEU A O 1
ATOM 709 N N . ALA A 1 90 ? 11.901 -7.613 -28.330 1.00 98.31 90 ALA A N 1
ATOM 710 C CA . ALA A 1 90 ? 11.820 -6.674 -29.444 1.00 98.31 90 ALA A CA 1
ATOM 711 C C . ALA A 1 90 ? 13.000 -5.686 -29.496 1.00 98.31 90 ALA A C 1
ATOM 713 O O . ALA A 1 90 ? 13.234 -5.092 -30.547 1.00 98.31 90 ALA A O 1
ATOM 714 N N . ARG A 1 91 ? 13.752 -5.530 -28.395 1.00 98.31 91 ARG A N 1
ATOM 715 C CA . ARG A 1 91 ? 14.749 -4.463 -28.175 1.00 98.31 91 ARG A CA 1
ATOM 716 C C . ARG A 1 91 ? 14.160 -3.068 -28.404 1.00 98.31 91 ARG A C 1
ATOM 718 O O . ARG A 1 91 ? 14.795 -2.189 -28.984 1.00 98.31 91 ARG A O 1
ATOM 725 N N . ASP A 1 92 ? 12.925 -2.874 -27.948 1.00 98.50 92 ASP A N 1
ATOM 726 C CA . ASP A 1 92 ? 12.170 -1.641 -28.153 1.00 98.50 92 ASP A CA 1
ATOM 727 C C . ASP A 1 92 ? 12.159 -0.771 -26.877 1.00 98.50 92 ASP A C 1
ATOM 729 O O . ASP A 1 92 ? 11.456 -1.093 -25.911 1.00 98.50 92 ASP A O 1
ATOM 733 N N . PRO A 1 93 ? 12.911 0.350 -26.847 1.00 98.44 93 PRO A N 1
ATOM 734 C CA . PRO A 1 93 ? 12.947 1.235 -25.686 1.00 98.44 93 PRO A CA 1
ATOM 735 C C . PRO A 1 93 ? 11.621 1.966 -25.446 1.00 98.44 93 PRO A C 1
ATOM 737 O O . PRO A 1 93 ? 11.307 2.278 -24.298 1.00 98.44 93 PRO A O 1
ATOM 740 N N . LEU A 1 94 ? 10.833 2.244 -26.490 1.00 98.44 94 LEU A N 1
ATOM 741 C CA . LEU A 1 94 ? 9.551 2.935 -26.341 1.00 98.44 94 LEU A CA 1
ATOM 742 C C . LEU A 1 94 ? 8.510 2.002 -25.727 1.00 98.44 94 LEU A C 1
ATOM 744 O O . LEU A 1 94 ? 7.839 2.403 -24.777 1.00 98.44 94 LEU A O 1
ATOM 748 N N . ALA A 1 95 ? 8.458 0.746 -26.176 1.00 98.50 95 ALA A N 1
ATOM 749 C CA . ALA A 1 95 ? 7.599 -0.266 -25.566 1.00 98.50 95 ALA A CA 1
ATOM 750 C C . ALA A 1 95 ? 7.911 -0.448 -24.069 1.00 98.50 95 ALA A C 1
ATOM 752 O O . ALA A 1 95 ? 7.001 -0.543 -23.246 1.00 98.50 95 ALA A O 1
ATOM 753 N N . LEU A 1 96 ? 9.192 -0.430 -23.677 1.00 98.62 96 LEU A N 1
ATOM 754 C CA . LEU A 1 96 ? 9.561 -0.520 -22.262 1.00 98.62 96 LEU A CA 1
ATOM 755 C C . LEU A 1 96 ? 9.127 0.716 -21.461 1.00 98.62 96 LEU A C 1
ATOM 757 O O . LEU A 1 96 ? 8.643 0.592 -20.336 1.00 98.62 96 LEU A O 1
ATOM 761 N N . VAL A 1 97 ? 9.260 1.912 -22.037 1.00 98.38 97 VAL A N 1
ATOM 762 C CA . VAL A 1 97 ? 8.760 3.153 -21.427 1.00 98.38 97 VAL A CA 1
ATOM 763 C C . VAL A 1 97 ? 7.243 3.108 -21.235 1.00 98.38 97 VAL A C 1
ATOM 765 O O . VAL A 1 97 ? 6.754 3.535 -20.190 1.00 98.38 97 VAL A O 1
ATOM 768 N N . GLU A 1 98 ? 6.490 2.591 -22.205 1.00 98.38 98 GLU A N 1
ATOM 769 C CA . GLU A 1 98 ? 5.036 2.427 -22.091 1.00 98.38 98 GLU A CA 1
ATOM 770 C C . GLU A 1 98 ? 4.665 1.506 -20.926 1.00 98.38 98 GLU A C 1
ATOM 772 O O . GLU A 1 98 ? 3.801 1.851 -20.118 1.00 98.38 98 GLU A O 1
ATOM 777 N N . VAL A 1 99 ? 5.383 0.392 -20.769 1.00 98.44 99 VAL A N 1
ATOM 778 C CA . VAL A 1 99 ? 5.216 -0.532 -19.637 1.00 98.44 99 VAL A CA 1
ATOM 779 C C . VAL A 1 99 ? 5.490 0.168 -18.306 1.00 98.44 99 VAL A C 1
ATOM 781 O O . VAL A 1 99 ? 4.679 0.074 -17.382 1.00 98.44 99 VAL A O 1
ATOM 784 N N . LEU A 1 100 ? 6.591 0.918 -18.208 1.00 98.25 100 LEU A N 1
ATOM 785 C CA . LEU A 1 100 ? 6.943 1.664 -16.996 1.00 98.25 100 LEU A CA 1
ATOM 786 C C . LEU A 1 100 ? 5.931 2.769 -16.681 1.00 98.25 100 LEU A C 1
ATOM 788 O O . LEU A 1 100 ? 5.631 3.003 -15.515 1.00 98.25 100 LEU A O 1
ATOM 792 N N . ARG A 1 101 ? 5.357 3.431 -17.685 1.00 97.50 101 ARG A N 1
ATOM 793 C CA . ARG A 1 101 ? 4.302 4.433 -17.477 1.00 97.50 101 ARG A CA 1
ATOM 794 C C . ARG A 1 101 ? 2.974 3.820 -17.061 1.00 97.50 101 ARG A C 1
ATOM 796 O O . ARG A 1 101 ? 2.264 4.437 -16.278 1.00 97.50 101 ARG A O 1
ATOM 803 N N . ALA A 1 102 ? 2.640 2.635 -17.562 1.00 97.25 102 ALA A N 1
ATOM 804 C CA . ALA A 1 102 ? 1.401 1.946 -17.217 1.00 97.25 102 ALA A CA 1
ATOM 805 C C . ALA A 1 102 ? 1.458 1.311 -15.819 1.00 97.25 102 ALA A C 1
ATOM 807 O O . ALA A 1 102 ? 0.481 1.343 -15.070 1.00 97.25 102 ALA A O 1
ATOM 808 N N . HIS A 1 103 ? 2.607 0.742 -15.447 1.00 97.19 103 HIS A N 1
ATOM 809 C CA . HIS A 1 103 ? 2.735 -0.065 -14.235 1.00 97.19 103 HIS A CA 1
ATOM 810 C C . HIS A 1 103 ? 3.668 0.528 -13.177 1.00 97.19 103 HIS A C 1
ATOM 812 O O . HIS A 1 103 ? 3.625 0.095 -12.030 1.00 97.19 103 HIS A O 1
ATOM 818 N N . GLY A 1 104 ? 4.449 1.553 -13.495 1.00 97.12 104 GLY A N 1
ATOM 819 C CA . GLY A 1 104 ? 5.508 2.071 -12.630 1.00 97.12 104 GLY A CA 1
ATOM 820 C C . GLY A 1 104 ? 6.776 1.201 -12.658 1.00 97.12 104 GLY A C 1
ATOM 821 O O . GLY A 1 104 ? 6.737 0.063 -13.126 1.00 97.12 104 GLY A O 1
ATOM 822 N N . PRO A 1 105 ? 7.912 1.708 -12.149 1.00 97.44 105 PRO A N 1
ATOM 823 C CA . PRO A 1 105 ? 9.112 0.912 -11.889 1.00 97.44 105 PRO A CA 1
ATOM 824 C C . PRO A 1 105 ? 8.932 -0.056 -10.713 1.00 97.44 105 PRO A C 1
ATOM 826 O O . PRO A 1 105 ? 7.978 0.044 -9.937 1.00 97.44 105 PRO A O 1
ATOM 829 N N . TRP A 1 106 ? 9.883 -0.969 -10.521 1.00 96.56 106 TRP A N 1
ATOM 830 C CA . TRP A 1 106 ? 9.974 -1.744 -9.281 1.00 96.56 106 TRP A CA 1
ATOM 831 C C . TRP A 1 106 ? 10.206 -0.808 -8.068 1.00 96.56 106 TRP A C 1
ATOM 833 O O . TRP A 1 106 ? 10.930 0.178 -8.203 1.00 96.56 106 TRP A O 1
ATOM 843 N N . PRO A 1 107 ? 9.620 -1.078 -6.882 1.00 96.62 107 PRO A N 1
ATOM 844 C CA . PRO A 1 107 ? 8.730 -2.199 -6.554 1.00 96.62 107 PRO A CA 1
ATOM 845 C C . PRO A 1 107 ? 7.258 -1.953 -6.924 1.00 96.62 107 PRO A C 1
ATOM 847 O O . PRO A 1 107 ? 6.441 -2.871 -6.871 1.00 96.62 107 PRO A O 1
ATOM 850 N N . PHE A 1 108 ? 6.896 -0.737 -7.323 1.00 97.44 108 PHE A N 1
ATOM 851 C CA . PHE A 1 108 ? 5.511 -0.341 -7.579 1.00 97.44 108 PHE A CA 1
ATOM 852 C C . PHE A 1 108 ? 4.859 -1.077 -8.754 1.00 97.44 108 PHE A C 1
ATOM 854 O O . PHE A 1 108 ? 3.646 -1.253 -8.754 1.00 97.44 108 PHE A O 1
ATOM 861 N N . ALA A 1 109 ? 5.643 -1.583 -9.704 1.00 96.44 109 ALA A N 1
ATOM 862 C CA . ALA A 1 109 ? 5.163 -2.464 -10.763 1.00 96.44 109 ALA A CA 1
ATOM 863 C C . ALA A 1 109 ? 4.430 -3.696 -10.226 1.00 96.44 109 ALA A C 1
ATOM 865 O O . ALA A 1 109 ? 3.354 -4.020 -10.716 1.00 96.44 109 ALA A O 1
ATOM 866 N N . LEU A 1 110 ? 5.016 -4.369 -9.233 1.00 95.25 110 LEU A N 1
ATOM 867 C CA . LEU A 1 110 ? 4.658 -5.746 -8.869 1.00 95.25 110 LEU A CA 1
ATOM 868 C C . LEU A 1 110 ? 3.890 -5.843 -7.551 1.00 95.25 110 LEU A C 1
ATOM 870 O O . LEU A 1 110 ? 3.201 -6.827 -7.304 1.00 95.25 110 LEU A O 1
ATOM 874 N N . TYR A 1 111 ? 3.991 -4.823 -6.699 1.00 96.06 111 TYR A N 1
ATOM 875 C CA . TYR A 1 111 ? 3.431 -4.858 -5.353 1.00 96.06 111 TYR A CA 1
ATOM 876 C C . TYR A 1 111 ? 2.368 -3.783 -5.158 1.00 96.06 111 TYR A C 1
ATOM 878 O O . TYR A 1 111 ? 2.429 -2.694 -5.725 1.00 96.06 111 TYR A O 1
ATOM 886 N N . ARG A 1 112 ? 1.382 -4.075 -4.310 1.00 96.19 112 ARG A N 1
ATOM 887 C CA . ARG A 1 112 ? 0.312 -3.129 -3.949 1.00 96.19 112 ARG A CA 1
ATOM 888 C C . ARG A 1 112 ? 0.387 -2.629 -2.509 1.00 96.19 112 ARG A C 1
ATOM 890 O O . ARG A 1 112 ? -0.308 -1.681 -2.165 1.00 96.19 112 ARG A O 1
ATOM 897 N N . ALA A 1 113 ? 1.189 -3.267 -1.667 1.00 97.75 113 ALA A N 1
ATOM 898 C CA . ALA A 1 113 ? 1.338 -2.921 -0.263 1.00 97.75 113 ALA A CA 1
ATOM 899 C C . ALA A 1 113 ? 2.816 -2.709 0.053 1.00 97.75 113 ALA A C 1
ATOM 901 O O . ALA A 1 113 ? 3.667 -3.464 -0.421 1.00 97.75 113 ALA A O 1
ATOM 902 N N . PHE A 1 114 ? 3.101 -1.688 0.853 1.00 98.06 114 PHE A N 1
ATOM 903 C CA . PHE A 1 114 ? 4.456 -1.266 1.170 1.00 98.06 114 PHE A CA 1
ATOM 904 C C . PHE A 1 114 ? 4.559 -0.838 2.629 1.00 98.06 114 PHE A C 1
ATOM 906 O O . PHE A 1 114 ? 3.585 -0.361 3.211 1.00 98.06 114 PHE A O 1
ATOM 913 N N . ARG A 1 115 ? 5.757 -0.967 3.191 1.00 97.38 115 ARG A N 1
ATOM 914 C CA . ARG A 1 115 ? 6.168 -0.340 4.447 1.00 97.38 115 ARG A CA 1
ATOM 915 C C . ARG A 1 115 ? 7.217 0.720 4.133 1.00 97.38 115 ARG A C 1
ATOM 917 O O . ARG A 1 115 ? 8.071 0.482 3.282 1.00 97.38 115 ARG A O 1
ATOM 924 N N . PHE A 1 116 ? 7.157 1.854 4.816 1.00 97.56 116 PHE A N 1
ATOM 925 C CA . PHE A 1 116 ? 8.126 2.931 4.687 1.00 97.56 116 PHE A CA 1
ATOM 926 C C . PHE A 1 116 ? 8.746 3.265 6.042 1.00 97.56 116 PHE A C 1
ATOM 928 O O . PHE A 1 116 ? 8.056 3.738 6.943 1.00 97.56 116 PHE A O 1
ATOM 935 N N . ASP A 1 117 ? 10.046 3.024 6.178 1.00 95.00 117 ASP A N 1
ATOM 936 C CA . ASP A 1 117 ? 10.851 3.339 7.369 1.00 95.00 117 ASP A CA 1
ATOM 937 C C . ASP A 1 117 ? 11.969 4.360 7.075 1.00 95.00 117 ASP A C 1
ATOM 939 O O . ASP A 1 117 ? 12.886 4.558 7.872 1.00 95.00 117 ASP A O 1
ATOM 943 N N . GLY A 1 118 ? 11.850 5.044 5.936 1.00 94.19 118 GLY A N 1
ATOM 944 C CA . GLY A 1 118 ? 12.866 5.902 5.334 1.00 94.19 118 GLY A CA 1
ATOM 945 C C . GLY A 1 118 ? 13.263 5.415 3.942 1.00 94.19 118 GLY A C 1
ATOM 946 O O . GLY A 1 118 ? 13.773 6.211 3.154 1.00 94.19 118 GLY A O 1
ATOM 947 N N . GLU A 1 119 ? 12.966 4.150 3.641 1.00 95.12 119 GLU A N 1
ATOM 948 C CA . GLU A 1 119 ? 12.996 3.531 2.319 1.00 95.12 119 GLU A CA 1
ATOM 949 C C . GLU A 1 119 ? 11.702 2.738 2.083 1.00 95.12 119 GLU A C 1
ATOM 951 O O . GLU A 1 119 ? 10.977 2.399 3.020 1.00 95.12 119 GLU A O 1
ATOM 956 N N . VAL A 1 120 ? 11.365 2.473 0.819 1.00 96.81 120 VAL A N 1
ATOM 957 C CA . VAL A 1 120 ? 10.144 1.738 0.457 1.00 96.81 120 VAL A CA 1
ATOM 958 C C . VAL A 1 120 ? 10.435 0.244 0.390 1.00 96.81 120 VAL A C 1
ATOM 960 O O . VAL A 1 120 ? 11.194 -0.216 -0.460 1.00 96.81 120 VAL A O 1
ATOM 963 N N . HIS A 1 121 ? 9.745 -0.529 1.223 1.00 96.81 121 HIS A N 1
ATOM 964 C CA . HIS A 1 121 ? 9.822 -1.985 1.237 1.00 96.81 121 HIS A CA 1
ATOM 965 C C . HIS A 1 121 ? 8.504 -2.600 0.756 1.00 96.81 121 HIS A C 1
ATOM 967 O O . HIS A 1 121 ? 7.463 -2.339 1.368 1.00 96.81 121 HIS A O 1
ATOM 973 N N . PRO A 1 122 ? 8.500 -3.432 -0.302 1.00 96.75 122 PRO A N 1
ATOM 974 C CA . PRO A 1 122 ? 7.297 -4.150 -0.700 1.00 96.75 122 PRO A CA 1
ATOM 975 C C . PRO A 1 122 ? 6.874 -5.167 0.364 1.00 96.75 122 PRO A C 1
ATOM 977 O O . PRO A 1 122 ? 7.703 -5.782 1.033 1.00 96.75 122 PRO A O 1
ATOM 980 N N . LEU A 1 123 ? 5.565 -5.369 0.486 1.00 95.44 123 LEU A N 1
ATOM 981 C CA . LEU A 1 123 ? 4.953 -6.410 1.304 1.00 95.44 123 LEU A CA 1
ATOM 982 C C . LEU A 1 123 ? 4.275 -7.417 0.358 1.00 95.44 123 LEU A C 1
ATOM 984 O O . LEU A 1 123 ? 3.152 -7.150 -0.075 1.00 95.44 123 LEU A O 1
ATOM 988 N N . PRO A 1 124 ? 4.923 -8.553 0.022 1.00 90.44 124 PRO A N 1
ATOM 989 C CA . PRO A 1 124 ? 4.384 -9.529 -0.934 1.00 90.44 124 PRO A CA 1
ATOM 990 C C . PRO A 1 124 ? 3.032 -10.108 -0.507 1.00 90.44 124 PRO A C 1
ATOM 992 O O . PRO A 1 124 ? 2.102 -10.200 -1.302 1.00 90.44 124 PRO A O 1
ATOM 995 N N . SER A 1 125 ? 2.905 -10.417 0.784 1.00 89.25 125 SER A N 1
ATOM 996 C CA . SER A 1 125 ? 1.721 -11.061 1.359 1.00 89.25 125 SER A CA 1
ATOM 997 C C . SER A 1 125 ? 1.167 -10.217 2.509 1.00 89.25 125 SER A C 1
ATOM 999 O O . SER A 1 125 ? 1.359 -10.569 3.681 1.00 89.25 125 SER A O 1
ATOM 1001 N N . PRO A 1 126 ? 0.510 -9.072 2.222 1.00 89.94 126 PRO A N 1
ATOM 1002 C CA . PRO A 1 126 ? -0.065 -8.239 3.266 1.00 89.94 126 PRO A CA 1
ATOM 1003 C C . PRO A 1 126 ? -1.180 -9.012 3.972 1.00 89.94 126 PRO A C 1
ATOM 1005 O O . PRO A 1 126 ? -2.076 -9.579 3.345 1.00 89.94 126 PRO A O 1
ATOM 1008 N N . ARG A 1 127 ? -1.151 -9.031 5.306 1.00 88.31 127 ARG A N 1
ATOM 1009 C CA . ARG A 1 127 ? -2.222 -9.649 6.095 1.00 88.31 127 ARG A CA 1
ATOM 1010 C C . ARG A 1 127 ? -3.446 -8.745 6.079 1.00 88.31 127 ARG A C 1
ATOM 1012 O O . ARG A 1 127 ? -3.528 -7.796 6.858 1.00 88.31 127 ARG A O 1
ATOM 1019 N N . LEU A 1 128 ? -4.391 -9.052 5.197 1.00 88.19 128 LEU A N 1
ATOM 1020 C CA . LEU A 1 128 ? -5.649 -8.322 5.113 1.00 88.19 128 LEU A CA 1
ATOM 1021 C C . LEU A 1 128 ? -6.642 -8.825 6.172 1.00 88.19 128 LEU A C 1
ATOM 1023 O O . LEU A 1 128 ? -6.800 -10.040 6.333 1.00 88.19 128 LEU A O 1
ATOM 1027 N N . PRO A 1 129 ? -7.340 -7.919 6.874 1.00 85.25 129 PRO A N 1
ATOM 1028 C CA . PRO A 1 129 ? -8.405 -8.305 7.794 1.00 85.25 129 PRO A CA 1
ATOM 1029 C C . PRO A 1 129 ? -9.580 -8.917 7.035 1.00 85.25 129 PRO A C 1
ATOM 1031 O O . PRO A 1 129 ? -9.739 -8.642 5.843 1.00 85.25 129 PRO A O 1
ATOM 1034 N N . ARG A 1 130 ? -10.398 -9.751 7.684 1.00 82.44 130 ARG A N 1
ATOM 1035 C CA . ARG A 1 130 ? -11.611 -10.301 7.042 1.00 82.44 130 ARG A CA 1
ATOM 1036 C C . ARG A 1 130 ? -12.647 -9.194 6.833 1.00 82.44 130 ARG A C 1
ATOM 1038 O O . ARG A 1 130 ? -12.674 -8.229 7.591 1.00 82.44 130 ARG A O 1
ATOM 1045 N N . GLU A 1 131 ? -13.481 -9.317 5.801 1.00 72.81 131 GLU A N 1
ATOM 1046 C CA . GLU A 1 131 ? -14.479 -8.286 5.453 1.00 72.81 131 GLU A CA 1
ATOM 1047 C C . GLU A 1 131 ? -15.497 -8.039 6.567 1.00 72.81 131 GLU A C 1
ATOM 1049 O O . GLU A 1 131 ? -15.960 -6.918 6.760 1.00 72.81 131 GLU A O 1
ATOM 1054 N N . ASP A 1 132 ? -15.789 -9.077 7.335 1.00 74.62 132 ASP A N 1
ATOM 1055 C CA . ASP A 1 132 ? -16.745 -9.095 8.430 1.00 74.62 132 ASP A CA 1
ATOM 1056 C C . ASP A 1 132 ? -16.094 -8.882 9.809 1.00 74.62 132 ASP A C 1
ATOM 1058 O O . ASP A 1 132 ? -16.778 -8.838 10.826 1.00 74.62 132 ASP A O 1
ATOM 1062 N N . GLU A 1 133 ? -14.775 -8.660 9.870 1.00 79.12 133 GLU A N 1
ATOM 1063 C CA . GLU A 1 133 ? -14.037 -8.550 11.137 1.00 79.12 133 GLU A CA 1
ATOM 1064 C C . GLU A 1 133 ? -14.429 -7.314 11.974 1.00 79.12 133 GLU A C 1
ATOM 1066 O O . GLU A 1 133 ? -14.196 -7.280 13.184 1.00 79.12 133 GLU A O 1
ATOM 1071 N N . LEU A 1 134 ? -15.037 -6.300 11.348 1.00 84.25 134 LEU A N 1
ATOM 1072 C CA . LEU A 1 134 ? -15.474 -5.053 11.983 1.00 84.25 134 LEU A CA 1
ATOM 1073 C C . LEU A 1 134 ? -16.962 -5.070 12.325 1.00 84.25 134 LEU A C 1
ATOM 1075 O O . LEU A 1 134 ? -17.787 -4.478 11.631 1.00 84.25 134 LEU A O 1
ATOM 1079 N N . VAL A 1 135 ? -17.292 -5.710 13.441 1.00 85.31 135 VAL A N 1
ATOM 1080 C CA . VAL A 1 135 ? -18.667 -5.776 13.946 1.00 85.31 135 VAL A CA 1
ATOM 1081 C C . VAL A 1 135 ? -19.066 -4.457 14.613 1.00 85.31 135 VAL A C 1
ATOM 1083 O O . VAL A 1 135 ? -18.360 -3.981 15.501 1.00 85.31 135 VAL A O 1
ATOM 1086 N N . GLY A 1 136 ? -20.219 -3.898 14.227 1.00 84.12 136 GLY A N 1
ATOM 1087 C CA . GLY A 1 136 ? -20.832 -2.713 14.848 1.00 84.12 136 GLY A CA 1
ATOM 1088 C C . GLY A 1 136 ? -20.261 -1.363 14.422 1.00 84.12 136 GLY A C 1
ATOM 1089 O O . GLY A 1 136 ? -20.653 -0.341 14.984 1.00 84.12 136 GLY A O 1
ATOM 1090 N N . TYR A 1 137 ? -19.356 -1.350 13.442 1.00 89.19 137 TYR A N 1
ATOM 1091 C CA . TYR A 1 137 ? -18.832 -0.127 12.826 1.00 89.19 137 TYR A CA 1
ATOM 1092 C C . TYR A 1 137 ? -19.095 -0.103 11.317 1.00 89.19 137 TYR A C 1
ATOM 1094 O O . TYR A 1 137 ? -18.280 0.385 10.529 1.00 89.19 137 TYR A O 1
ATOM 1102 N N . GLU A 1 138 ? -20.225 -0.673 10.892 1.00 89.44 138 GLU A N 1
ATOM 1103 C CA . GLU A 1 138 ? -20.578 -0.820 9.482 1.00 89.44 138 GLU A CA 1
ATOM 1104 C C . GLU A 1 138 ? -20.716 0.545 8.789 1.00 89.44 138 GLU A C 1
ATOM 1106 O O . GLU A 1 138 ? -20.239 0.702 7.667 1.00 89.44 138 GLU A O 1
ATOM 1111 N N . ALA A 1 139 ? -21.272 1.550 9.474 1.00 89.69 139 ALA A N 1
ATOM 1112 C CA . ALA A 1 139 ? -21.403 2.910 8.948 1.00 89.69 139 ALA A CA 1
ATOM 1113 C C . ALA A 1 139 ? -20.037 3.585 8.721 1.00 89.69 139 ALA A C 1
ATOM 1115 O O . ALA A 1 139 ? -19.802 4.179 7.670 1.00 89.69 139 ALA A O 1
ATOM 1116 N N . GLN A 1 140 ? -19.107 3.453 9.674 1.00 91.62 140 GLN A N 1
ATOM 1117 C CA . GLN A 1 140 ? -17.742 3.975 9.559 1.00 91.62 140 GLN A CA 1
ATOM 1118 C C . GLN A 1 140 ? -17.000 3.292 8.410 1.00 91.62 140 GLN A C 1
ATOM 1120 O O . GLN A 1 140 ? -16.347 3.963 7.614 1.00 91.62 140 GLN A O 1
ATOM 1125 N N . ARG A 1 141 ? -17.121 1.962 8.298 1.00 92.25 141 ARG A N 1
ATOM 1126 C CA . ARG A 1 141 ? -16.531 1.204 7.189 1.00 92.25 141 ARG A CA 1
ATOM 1127 C C . ARG A 1 141 ? -17.098 1.663 5.848 1.00 92.25 141 ARG A C 1
ATOM 1129 O O . ARG A 1 141 ? -16.330 1.912 4.926 1.00 92.25 141 ARG A O 1
ATOM 1136 N N . GLN A 1 142 ? -18.417 1.810 5.744 1.00 94.06 142 GLN A N 1
ATOM 1137 C CA . GLN A 1 142 ? -19.071 2.243 4.511 1.00 94.06 142 GLN A CA 1
ATOM 1138 C C . GLN A 1 142 ? -18.611 3.643 4.087 1.00 94.06 142 GLN A C 1
ATOM 1140 O O . GLN A 1 142 ? -18.245 3.823 2.928 1.00 94.06 142 GLN A O 1
ATOM 1145 N N . ALA A 1 143 ? -18.556 4.601 5.016 1.00 96.06 143 ALA A N 1
ATOM 1146 C CA . ALA A 1 143 ? -18.076 5.954 4.735 1.00 96.06 143 ALA A CA 1
ATOM 1147 C C . ALA A 1 143 ? -16.602 5.967 4.287 1.00 96.06 143 ALA A C 1
ATOM 1149 O O . ALA A 1 143 ? -16.251 6.639 3.315 1.00 96.06 143 ALA A O 1
ATOM 1150 N N . LEU A 1 144 ? -15.744 5.184 4.956 1.00 96.88 144 LEU A N 1
ATOM 1151 C CA . LEU A 1 144 ? -14.335 5.031 4.587 1.00 96.88 144 LEU A CA 1
ATOM 1152 C C . LEU A 1 144 ? -14.184 4.452 3.172 1.00 96.88 144 LEU A C 1
ATOM 1154 O O . LEU A 1 144 ? -13.415 4.972 2.364 1.00 96.88 144 LEU A O 1
ATOM 1158 N N . GLU A 1 145 ? -14.932 3.395 2.853 1.00 96.50 145 GLU A N 1
ATOM 1159 C CA . GLU A 1 145 ? -14.886 2.760 1.536 1.00 96.50 145 GLU A CA 1
ATOM 1160 C C . GLU A 1 145 ? -15.470 3.633 0.426 1.00 96.50 145 GLU A C 1
ATOM 1162 O O . GLU A 1 145 ? -14.959 3.619 -0.690 1.00 96.50 145 GLU A O 1
ATOM 1167 N N . GLU A 1 146 ? -16.535 4.389 0.690 1.00 97.56 146 GLU A N 1
ATOM 1168 C CA . GLU A 1 146 ? -17.101 5.318 -0.288 1.00 97.56 146 GLU A CA 1
ATOM 1169 C C . GLU A 1 146 ? -16.092 6.408 -0.658 1.00 97.56 146 GLU A C 1
ATOM 1171 O O . GLU A 1 146 ? -15.837 6.647 -1.843 1.00 97.56 146 GLU A O 1
ATOM 1176 N N . ASN A 1 147 ? -15.450 7.005 0.347 1.00 98.12 147 ASN A N 1
ATOM 1177 C CA . ASN A 1 147 ? -14.388 7.981 0.142 1.00 98.12 147 ASN A CA 1
ATOM 1178 C C . ASN A 1 147 ? -13.194 7.375 -0.623 1.00 98.12 147 ASN A C 1
ATOM 1180 O O . ASN A 1 147 ? -12.705 7.961 -1.590 1.00 98.12 147 ASN A O 1
ATOM 1184 N N . ALA A 1 148 ? -12.786 6.154 -0.268 1.00 98.06 148 ALA A N 1
ATOM 1185 C CA . ALA A 1 148 ? -11.730 5.425 -0.965 1.00 98.06 148 ALA A CA 1
ATOM 1186 C C . ALA A 1 148 ? -12.083 5.117 -2.432 1.00 98.06 148 ALA A C 1
ATOM 1188 O O . ALA A 1 148 ? -11.252 5.318 -3.315 1.00 98.06 148 ALA A O 1
ATOM 1189 N N . ARG A 1 149 ? -13.317 4.690 -2.733 1.00 98.12 149 ARG A N 1
ATOM 1190 C CA . ARG A 1 149 ? -13.772 4.458 -4.117 1.00 98.12 149 ARG A CA 1
ATOM 1191 C C . ARG A 1 149 ? -13.771 5.746 -4.934 1.00 98.12 149 ARG A C 1
ATOM 1193 O O . ARG A 1 149 ? -13.404 5.718 -6.107 1.00 98.12 149 ARG A O 1
ATOM 1200 N N . ARG A 1 150 ? -14.150 6.883 -4.336 1.00 97.75 150 ARG A N 1
ATOM 1201 C CA . ARG A 1 150 ? -14.037 8.199 -4.990 1.00 97.75 150 ARG A CA 1
ATOM 1202 C C . ARG A 1 150 ? -12.586 8.500 -5.351 1.00 97.75 150 ARG A C 1
ATOM 1204 O O . ARG A 1 150 ? -12.321 8.739 -6.529 1.00 97.75 150 ARG A O 1
ATOM 1211 N N . PHE A 1 151 ? -11.675 8.376 -4.387 1.00 98.06 151 PHE A N 1
ATOM 1212 C CA . PHE A 1 151 ? -10.244 8.575 -4.603 1.00 98.06 151 PHE A CA 1
ATOM 1213 C C . PHE A 1 151 ? -9.708 7.693 -5.733 1.00 98.06 151 PHE A C 1
ATOM 1215 O O . PHE A 1 151 ? -9.130 8.210 -6.683 1.00 98.06 151 PHE A O 1
ATOM 1222 N N . LEU A 1 152 ? -9.965 6.381 -5.684 1.00 97.81 152 LEU A N 1
ATOM 1223 C CA . LEU A 1 152 ? -9.500 5.421 -6.693 1.00 97.81 152 LEU A CA 1
ATOM 1224 C C . LEU A 1 152 ? -10.043 5.730 -8.096 1.00 97.81 152 LEU A C 1
ATOM 1226 O O . LEU A 1 152 ? -9.334 5.543 -9.079 1.00 97.81 152 LEU A O 1
ATOM 1230 N N . SER A 1 153 ? -11.257 6.281 -8.188 1.00 96.56 153 SER A N 1
ATOM 1231 C CA . SER A 1 153 ? -11.851 6.752 -9.449 1.00 96.56 153 SER A CA 1
ATOM 1232 C C . SER A 1 153 ? -11.359 8.130 -9.921 1.00 96.56 153 SER A C 1
ATOM 1234 O O . SER A 1 153 ? -11.902 8.673 -10.877 1.00 96.56 153 SER A O 1
ATOM 1236 N N . GLY A 1 154 ? -10.379 8.734 -9.241 1.00 95.25 154 GLY A N 1
ATOM 1237 C CA . GLY A 1 154 ? -9.865 10.069 -9.557 1.00 95.25 154 GLY A CA 1
ATOM 1238 C C . GLY A 1 154 ? -10.818 11.218 -9.260 1.00 95.25 154 GLY A C 1
ATOM 1239 O O . GLY A 1 154 ? -10.646 12.314 -9.781 1.00 95.25 154 GLY A O 1
ATOM 1240 N N . ARG A 1 155 ? -11.818 10.978 -8.409 1.00 95.44 155 ARG A N 1
ATOM 1241 C CA . ARG A 1 155 ? -12.719 12.018 -7.911 1.00 95.44 155 ARG A CA 1
ATOM 1242 C C . ARG A 1 155 ? -12.174 12.611 -6.610 1.00 95.44 155 ARG A C 1
ATOM 1244 O O . ARG A 1 155 ? -11.475 11.903 -5.880 1.00 95.44 155 ARG A O 1
ATOM 1251 N N . PRO A 1 156 ? -12.562 13.854 -6.261 1.00 92.81 156 PRO A N 1
ATOM 1252 C CA . PRO A 1 156 ? -12.222 14.441 -4.974 1.00 92.81 156 PRO A CA 1
ATOM 1253 C C . PRO A 1 156 ? -12.619 13.529 -3.811 1.00 92.81 156 PRO A C 1
ATOM 1255 O O . PRO A 1 156 ? -13.755 13.024 -3.753 1.00 92.81 156 PRO A O 1
ATOM 1258 N N . ALA A 1 157 ? -11.668 13.350 -2.903 1.00 95.88 157 ALA A N 1
ATOM 1259 C CA . ALA A 1 157 ? -11.755 12.536 -1.706 1.00 95.88 157 ALA A CA 1
ATOM 1260 C C . ALA A 1 157 ? -11.066 13.262 -0.550 1.00 95.88 157 ALA A C 1
ATOM 1262 O O . ALA A 1 157 ? -10.240 14.147 -0.761 1.00 95.88 157 ALA A O 1
ATOM 1263 N N . LEU A 1 158 ? -11.439 12.892 0.666 1.00 94.75 158 LEU A N 1
ATOM 1264 C CA . LEU A 1 158 ? -11.008 13.566 1.883 1.00 94.75 158 LEU A CA 1
ATOM 1265 C C . LEU A 1 158 ? -9.931 12.737 2.574 1.00 94.75 158 LEU A C 1
ATOM 1267 O O . LEU A 1 158 ? -10.069 11.515 2.698 1.00 94.75 158 LEU A O 1
ATOM 1271 N N . HIS A 1 159 ? -8.871 13.377 3.054 1.00 95.25 159 HIS A N 1
ATOM 1272 C CA . HIS A 1 159 ? -7.963 12.713 3.980 1.00 95.25 159 HIS A CA 1
ATOM 1273 C C . HIS A 1 159 ? -8.765 12.178 5.176 1.00 95.25 159 HIS A C 1
ATOM 1275 O O . HIS A 1 159 ? -9.826 12.683 5.536 1.00 95.25 159 HIS A O 1
ATOM 1281 N N . THR A 1 160 ? -8.358 11.048 5.740 1.00 95.31 160 THR A N 1
ATOM 1282 C CA . THR A 1 160 ? -9.209 10.368 6.721 1.00 95.31 160 THR A CA 1
ATOM 1283 C C . THR A 1 160 ? -8.499 10.172 8.043 1.00 95.31 160 THR A C 1
ATOM 1285 O O . THR A 1 160 ? -7.452 9.532 8.095 1.00 95.31 160 THR A O 1
ATOM 1288 N N . LEU A 1 161 ? -9.101 10.677 9.118 1.00 92.88 161 LEU A N 1
ATOM 1289 C CA . LEU A 1 161 ? -8.696 10.402 10.490 1.00 92.88 161 LEU A CA 1
ATOM 1290 C C . LEU A 1 161 ? -9.682 9.420 11.130 1.00 92.88 161 LEU A C 1
ATOM 1292 O O . LEU A 1 161 ? -10.850 9.728 11.368 1.00 92.88 161 LEU A O 1
ATOM 1296 N N . LEU A 1 162 ? -9.200 8.220 11.439 1.00 92.81 162 LEU A N 1
ATOM 1297 C CA . LEU A 1 162 ? -9.932 7.207 12.191 1.00 92.81 162 LEU A CA 1
ATOM 1298 C C . LEU A 1 162 ? -9.606 7.386 13.676 1.00 92.81 162 LEU A C 1
ATOM 1300 O O . LEU A 1 162 ? -8.489 7.101 14.115 1.00 92.81 162 LEU A O 1
ATOM 1304 N N . TYR A 1 163 ? -10.572 7.823 14.476 1.00 86.75 163 TYR A N 1
ATOM 1305 C CA . TYR A 1 163 ? -10.334 8.180 15.875 1.00 86.75 163 TYR A CA 1
ATOM 1306 C C . TYR A 1 163 ? -11.159 7.319 16.830 1.00 86.75 163 TYR A C 1
ATOM 1308 O O . TYR A 1 163 ? -12.296 6.963 16.542 1.00 86.75 163 TYR A O 1
ATOM 1316 N N . GLY A 1 164 ? -10.602 6.940 17.985 1.00 84.81 164 GLY A N 1
ATOM 1317 C CA . GLY A 1 164 ? -11.343 6.115 18.948 1.00 84.81 164 GLY A CA 1
ATOM 1318 C C . GLY A 1 164 ? -10.483 5.287 19.893 1.00 84.81 164 GLY A C 1
ATOM 1319 O O . GLY A 1 164 ? -9.254 5.354 19.859 1.00 84.81 164 GLY A O 1
ATOM 1320 N N . ALA A 1 165 ? -11.123 4.487 20.747 1.00 79.12 165 ALA A N 1
ATOM 1321 C CA . ALA A 1 165 ? -10.426 3.679 21.751 1.00 79.12 165 ALA A CA 1
ATOM 1322 C C . ALA A 1 165 ? -9.492 2.619 21.123 1.00 79.12 165 ALA A C 1
ATOM 1324 O O . ALA A 1 165 ? -9.603 2.263 19.946 1.00 79.12 165 ALA A O 1
ATOM 1325 N N . ARG A 1 166 ? -8.522 2.113 21.892 1.00 82.75 166 ARG A N 1
ATOM 1326 C CA . ARG A 1 166 ? -7.655 1.010 21.440 1.00 82.75 166 ARG A CA 1
ATOM 1327 C C . ARG A 1 166 ? -8.470 -0.274 21.270 1.00 82.75 166 ARG A C 1
ATOM 1329 O O . ARG A 1 166 ? -9.369 -0.552 22.053 1.00 82.75 166 ARG A O 1
ATOM 1336 N N . GLY A 1 167 ? -8.139 -1.057 20.243 1.00 82.25 167 GLY A N 1
ATOM 1337 C CA . GLY A 1 167 ? -8.788 -2.347 19.985 1.00 82.25 167 GLY A CA 1
ATOM 1338 C C . GLY A 1 167 ? -10.187 -2.274 19.359 1.00 82.25 167 GLY A C 1
ATOM 1339 O O . GLY A 1 167 ? -10.832 -3.313 19.243 1.00 82.25 167 GLY A O 1
ATOM 1340 N N . THR A 1 168 ? -10.647 -1.096 18.921 1.00 84.19 168 THR A N 1
ATOM 1341 C CA . THR A 1 168 ? -11.946 -0.923 18.239 1.00 84.19 168 THR A CA 1
ATOM 1342 C C . THR A 1 168 ? -11.921 -1.235 16.740 1.00 84.19 168 THR A C 1
ATOM 1344 O O . THR A 1 168 ? -12.961 -1.210 16.099 1.00 84.19 168 THR A O 1
ATOM 1347 N N . GLY A 1 169 ? -10.747 -1.532 16.169 1.00 88.06 169 GLY A N 1
ATOM 1348 C CA . GLY A 1 169 ? -10.620 -1.925 14.760 1.00 88.06 169 GLY A CA 1
ATOM 1349 C C . GLY A 1 169 ? -10.300 -0.791 13.775 1.00 88.06 169 GLY A C 1
ATOM 1350 O O . GLY A 1 169 ? -10.426 -0.977 12.575 1.00 88.06 169 GLY A O 1
ATOM 1351 N N . LYS A 1 170 ? -9.819 0.369 14.231 1.00 92.31 170 LYS A N 1
ATOM 1352 C CA . LYS A 1 170 ? -9.427 1.485 13.342 1.00 92.31 170 LYS A CA 1
ATOM 1353 C C . LYS A 1 170 ? -8.398 1.075 12.275 1.00 92.31 170 LYS A C 1
ATOM 1355 O O . LYS A 1 170 ? -8.639 1.242 11.086 1.00 92.31 170 LYS A O 1
ATOM 1360 N N . SER A 1 171 ? -7.290 0.459 12.689 1.00 92.56 171 SER A N 1
ATOM 1361 C CA . SER A 1 171 ? -6.250 -0.035 11.774 1.00 92.56 171 SER A CA 1
ATOM 1362 C C . SER A 1 171 ? -6.778 -1.162 10.882 1.00 92.56 171 SER A C 1
ATOM 1364 O O . SER A 1 171 ? -6.415 -1.246 9.715 1.00 92.56 171 SER A O 1
ATOM 1366 N N . THR A 1 172 ? -7.688 -1.995 11.401 1.00 92.19 172 THR A N 1
ATOM 1367 C CA . THR A 1 172 ? -8.415 -3.010 10.623 1.00 92.19 172 THR A CA 1
ATOM 1368 C C . THR A 1 172 ? -9.242 -2.354 9.512 1.00 92.19 172 THR A C 1
ATOM 1370 O O . THR A 1 172 ? -9.192 -2.807 8.375 1.00 92.19 172 THR A O 1
ATOM 1373 N N . ALA A 1 173 ? -9.947 -1.256 9.798 1.00 93.94 173 ALA A N 1
ATOM 1374 C CA . ALA A 1 173 ? -10.755 -0.541 8.810 1.00 93.94 173 ALA A CA 1
ATOM 1375 C C . ALA A 1 173 ? -9.883 0.060 7.704 1.00 93.94 173 ALA A C 1
ATOM 1377 O O . ALA A 1 173 ? -10.155 -0.160 6.527 1.00 93.94 173 ALA A O 1
ATOM 1378 N N . ALA A 1 174 ? -8.790 0.734 8.076 1.00 95.38 174 ALA A N 1
ATOM 1379 C CA . ALA A 1 174 ? -7.835 1.272 7.112 1.00 95.38 174 ALA A CA 1
ATOM 1380 C C . ALA A 1 174 ? -7.209 0.171 6.245 1.00 95.38 174 ALA A C 1
ATOM 1382 O O . ALA A 1 174 ? -7.302 0.231 5.023 1.00 95.38 174 ALA A O 1
ATOM 1383 N N . LYS A 1 175 ? -6.634 -0.876 6.854 1.00 95.12 175 LYS A N 1
ATOM 1384 C CA . LYS A 1 175 ? -6.004 -1.992 6.122 1.00 95.12 175 LYS A CA 1
ATOM 1385 C C . LYS A 1 175 ? -7.007 -2.750 5.243 1.00 95.12 175 LYS A C 1
ATOM 1387 O O . LYS A 1 175 ? -6.621 -3.292 4.212 1.00 95.12 175 LYS A O 1
ATOM 1392 N N . GLY A 1 176 ? -8.293 -2.739 5.599 1.00 94.25 176 GLY A N 1
ATOM 1393 C CA . GLY A 1 176 ? -9.383 -3.267 4.777 1.00 94.25 176 GLY A CA 1
ATOM 1394 C C . GLY A 1 176 ? -9.519 -2.591 3.407 1.00 94.25 176 GLY A C 1
ATOM 1395 O O . GLY A 1 176 ? -9.949 -3.248 2.462 1.00 94.25 176 GLY A O 1
ATOM 1396 N N . LEU A 1 177 ? -9.072 -1.338 3.246 1.00 95.75 177 LEU A N 1
ATOM 1397 C CA . LEU A 1 177 ? -9.095 -0.630 1.958 1.00 95.75 177 LEU A CA 1
ATOM 1398 C C . LEU A 1 177 ? -8.278 -1.324 0.866 1.00 95.75 177 LEU A C 1
ATOM 1400 O O . LEU A 1 177 ? -8.623 -1.224 -0.309 1.00 95.75 177 LEU A O 1
ATOM 1404 N N . LEU A 1 178 ? -7.245 -2.089 1.235 1.00 95.75 178 LEU A N 1
ATOM 1405 C CA . LEU A 1 178 ? -6.482 -2.919 0.299 1.00 95.75 178 LEU A CA 1
ATOM 1406 C C . LEU A 1 178 ? -7.307 -4.063 -0.319 1.00 95.75 178 LEU A C 1
ATOM 1408 O O . LEU A 1 178 ? -6.796 -4.783 -1.167 1.00 95.75 178 LEU A O 1
ATOM 1412 N N . ARG A 1 179 ? -8.569 -4.268 0.067 1.00 93.81 179 ARG A N 1
ATOM 1413 C CA . ARG A 1 179 ? -9.477 -5.188 -0.641 1.00 93.81 179 ARG A CA 1
ATOM 1414 C C . ARG A 1 179 ? -10.087 -4.568 -1.893 1.00 93.81 179 ARG A C 1
ATOM 1416 O O . ARG A 1 179 ? -10.490 -5.302 -2.786 1.00 93.81 179 ARG A O 1
ATOM 1423 N N . LEU A 1 180 ? -10.139 -3.238 -1.972 1.00 94.69 180 LEU A N 1
ATOM 1424 C CA . LEU A 1 180 ? -10.663 -2.546 -3.144 1.00 94.69 180 LEU A CA 1
ATOM 1425 C C . LEU A 1 180 ? -9.739 -2.768 -4.346 1.00 94.69 180 LEU A C 1
ATOM 1427 O O . LEU A 1 180 ? -8.511 -2.829 -4.216 1.00 94.69 180 LEU A O 1
ATOM 1431 N N . GLU A 1 181 ? -10.335 -2.892 -5.525 1.00 93.38 181 GLU A N 1
ATOM 1432 C CA . GLU A 1 181 ? -9.600 -2.993 -6.781 1.00 93.38 181 GLU A CA 1
ATOM 1433 C C . GLU A 1 181 ? -8.796 -1.710 -7.035 1.00 93.38 181 GLU A C 1
ATOM 1435 O O . GLU A 1 181 ? -9.246 -0.606 -6.727 1.00 93.38 181 GLU A O 1
ATOM 1440 N N . GLY A 1 182 ? -7.563 -1.851 -7.525 1.00 92.81 182 GLY A N 1
ATOM 1441 C CA . GLY A 1 182 ? -6.653 -0.724 -7.754 1.00 92.81 182 GLY A CA 1
ATOM 1442 C C . GLY A 1 182 ? -6.069 -0.085 -6.486 1.00 92.81 182 GLY A C 1
ATOM 1443 O O . GLY A 1 182 ? -5.162 0.737 -6.593 1.00 92.81 182 GLY A O 1
ATOM 1444 N N . ALA A 1 183 ? -6.522 -0.470 -5.285 1.00 96.06 183 ALA A N 1
ATOM 1445 C CA . ALA A 1 183 ? -6.005 0.088 -4.040 1.00 96.06 183 ALA A CA 1
ATOM 1446 C C . ALA A 1 183 ? -4.558 -0.325 -3.781 1.00 96.06 183 ALA A C 1
ATOM 1448 O O . ALA A 1 183 ? -4.233 -1.520 -3.724 1.00 96.06 183 ALA A O 1
ATOM 1449 N N . ARG A 1 184 ? -3.716 0.676 -3.531 1.00 98.12 184 ARG A N 1
ATOM 1450 C CA . ARG A 1 184 ? -2.350 0.501 -3.048 1.00 98.12 184 ARG A CA 1
ATOM 1451 C C . ARG A 1 184 ? -2.166 1.236 -1.738 1.00 98.12 184 ARG A C 1
ATOM 1453 O O . ARG A 1 184 ? -2.798 2.265 -1.527 1.00 98.12 184 ARG A O 1
ATOM 1460 N N . MET A 1 185 ? -1.321 0.719 -0.858 1.00 98.44 185 MET A N 1
ATOM 1461 C CA . MET A 1 185 ? -1.118 1.301 0.466 1.00 98.44 185 MET A CA 1
ATOM 1462 C C . MET A 1 185 ? 0.352 1.309 0.852 1.00 98.44 185 MET A C 1
ATOM 1464 O O . MET A 1 185 ? 1.039 0.305 0.681 1.00 98.44 185 MET A O 1
ATOM 1468 N N . VAL A 1 186 ? 0.797 2.423 1.423 1.00 98.31 186 VAL A N 1
ATOM 1469 C CA . VAL A 1 186 ? 2.112 2.565 2.046 1.00 98.31 186 VAL A CA 1
ATOM 1470 C C . VAL A 1 186 ? 1.899 2.812 3.536 1.00 98.31 186 VAL A C 1
ATOM 1472 O O . VAL A 1 186 ? 1.374 3.854 3.916 1.00 98.31 186 VAL A O 1
ATOM 1475 N N . GLU A 1 187 ? 2.260 1.845 4.376 1.00 97.38 187 GLU A N 1
ATOM 1476 C CA . GLU A 1 187 ? 2.282 1.992 5.834 1.00 97.38 187 GLU A CA 1
ATOM 1477 C C . GLU A 1 187 ? 3.563 2.729 6.233 1.00 97.38 187 GLU A C 1
ATOM 1479 O O . GLU A 1 187 ? 4.666 2.219 6.034 1.00 97.38 187 GLU A O 1
ATOM 1484 N N . VAL A 1 188 ? 3.417 3.944 6.755 1.00 96.25 188 VAL A N 1
ATOM 1485 C CA . VAL A 1 188 ? 4.532 4.810 7.147 1.00 96.25 188 VAL A CA 1
ATOM 1486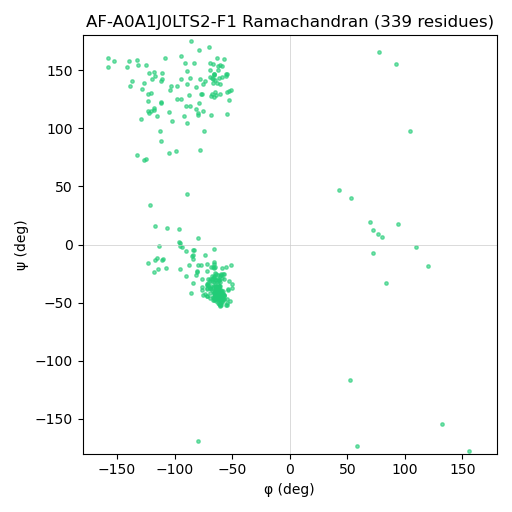 C C . VAL A 1 188 ? 4.826 4.618 8.625 1.00 96.25 188 VAL A C 1
ATOM 1488 O O . VAL A 1 188 ? 3.952 4.783 9.477 1.00 96.25 188 VAL A O 1
ATOM 1491 N N . GLU A 1 189 ? 6.074 4.293 8.941 1.00 93.19 189 GLU A N 1
ATOM 1492 C CA . GLU A 1 189 ? 6.522 4.234 10.323 1.00 93.19 189 GLU A CA 1
ATOM 1493 C C . GLU A 1 189 ? 6.679 5.647 10.903 1.00 93.19 189 GLU A C 1
ATOM 1495 O O . GLU A 1 189 ? 7.217 6.524 10.226 1.00 93.19 189 GLU A O 1
ATOM 1500 N N . PRO A 1 190 ? 6.308 5.883 12.176 1.00 87.25 190 PRO A N 1
ATOM 1501 C CA . PRO A 1 190 ? 6.387 7.216 12.780 1.00 87.25 190 PRO A CA 1
ATOM 1502 C C . PRO A 1 190 ? 7.772 7.871 12.678 1.00 87.25 190 PRO A C 1
AT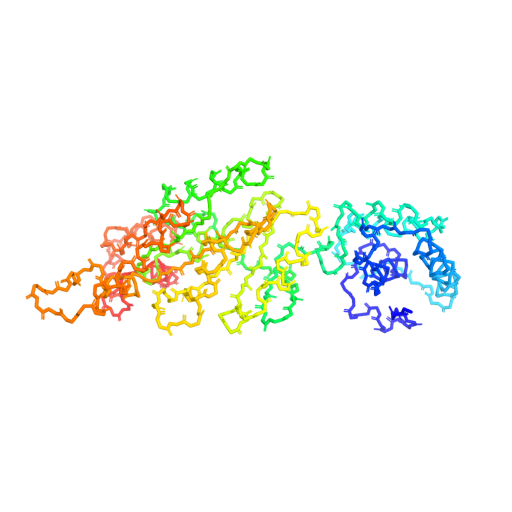OM 1504 O O . PRO A 1 190 ? 7.879 9.060 12.397 1.00 87.25 190 PRO A O 1
ATOM 1507 N N . ARG A 1 191 ? 8.844 7.084 12.831 1.00 88.38 191 ARG A N 1
ATOM 1508 C CA . ARG A 1 191 ? 10.238 7.554 12.721 1.00 88.38 191 ARG A CA 1
ATOM 1509 C C . ARG A 1 191 ? 10.640 8.024 11.317 1.00 88.38 191 ARG A C 1
ATOM 1511 O O . ARG A 1 191 ? 11.660 8.685 11.171 1.00 88.38 191 ARG A O 1
ATOM 1518 N N . ALA A 1 192 ? 9.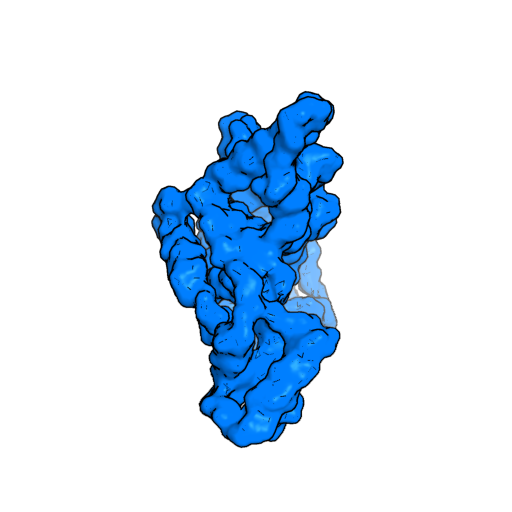872 7.656 10.294 1.00 92.19 192 ALA A N 1
ATOM 1519 C CA . ALA A 1 192 ? 10.151 7.973 8.898 1.00 92.19 192 ALA A CA 1
ATOM 1520 C C . ALA A 1 192 ? 9.426 9.234 8.410 1.00 92.19 192 ALA A C 1
ATOM 1522 O O . ALA A 1 192 ? 9.605 9.629 7.259 1.00 92.19 192 ALA A O 1
ATOM 1523 N N . LEU A 1 193 ? 8.627 9.881 9.268 1.00 88.62 193 LEU A N 1
ATOM 1524 C CA . LEU A 1 193 ? 7.873 11.088 8.917 1.00 88.62 193 LEU A CA 1
ATOM 1525 C C . LEU A 1 193 ? 8.770 12.242 8.449 1.00 88.62 193 LEU A C 1
ATOM 1527 O O . LEU A 1 193 ? 8.366 13.003 7.577 1.00 88.62 193 LEU A O 1
ATOM 1531 N N . SER A 1 194 ? 10.014 12.309 8.928 1.00 88.62 194 SER A N 1
ATOM 1532 C CA . SER A 1 194 ? 11.013 13.285 8.472 1.00 88.62 194 SER A CA 1
ATOM 1533 C C . SER A 1 194 ? 11.440 13.114 7.009 1.00 88.62 194 SER A C 1
ATOM 1535 O O . SER A 1 194 ? 11.953 14.052 6.410 1.00 88.62 194 SER A O 1
ATOM 1537 N N . ARG A 1 195 ? 11.218 11.935 6.413 1.00 91.88 195 ARG A N 1
ATOM 1538 C CA . ARG A 1 195 ? 11.495 11.628 4.996 1.00 91.88 195 ARG A CA 1
ATOM 1539 C C . ARG A 1 195 ? 10.226 11.524 4.154 1.00 91.88 195 ARG A C 1
ATOM 1541 O O . ARG A 1 195 ? 10.255 10.986 3.046 1.00 91.88 195 ARG A O 1
ATOM 1548 N N . LEU A 1 196 ? 9.100 11.997 4.683 1.00 90.56 196 LEU A N 1
ATOM 1549 C CA . LEU A 1 196 ? 7.812 11.856 4.023 1.00 90.56 196 LEU A CA 1
ATOM 1550 C C . LEU A 1 196 ? 7.766 12.589 2.674 1.00 90.56 196 LEU A C 1
ATOM 1552 O O . LEU A 1 196 ? 7.214 12.052 1.720 1.00 90.56 196 LEU A O 1
ATOM 1556 N N . GLU A 1 197 ? 8.390 13.762 2.564 1.00 89.31 197 GLU A N 1
ATOM 1557 C CA . GLU A 1 197 ? 8.432 14.538 1.315 1.00 89.31 197 GLU A CA 1
ATOM 1558 C C . GLU A 1 197 ? 9.063 13.741 0.165 1.00 89.31 197 GLU A C 1
ATOM 1560 O O . GLU A 1 197 ? 8.452 13.603 -0.892 1.00 89.31 197 GLU A O 1
ATOM 1565 N N . THR A 1 198 ? 10.206 13.087 0.398 1.00 91.62 198 THR A N 1
ATOM 1566 C CA . THR A 1 198 ? 10.871 12.235 -0.606 1.00 91.62 198 THR A CA 1
ATOM 1567 C C . THR A 1 198 ? 9.991 11.067 -1.062 1.00 91.62 198 THR A C 1
ATOM 1569 O O . THR A 1 198 ? 9.998 10.675 -2.235 1.00 91.62 198 THR A O 1
ATOM 1572 N N . LEU A 1 199 ? 9.203 10.496 -0.144 1.00 95.06 199 LEU A N 1
ATOM 1573 C CA . LEU A 1 199 ? 8.225 9.474 -0.502 1.00 95.06 199 LEU A CA 1
ATOM 1574 C C . LEU A 1 199 ? 7.129 10.066 -1.397 1.00 95.06 199 LEU A C 1
ATOM 1576 O O . LEU A 1 199 ? 6.820 9.477 -2.430 1.00 95.06 199 LEU A O 1
ATOM 1580 N N . LEU A 1 200 ? 6.558 11.216 -1.032 1.00 94.06 200 LEU A N 1
ATOM 1581 C CA . LEU A 1 200 ? 5.499 11.869 -1.807 1.00 94.06 200 LEU A CA 1
ATOM 1582 C C . LEU A 1 200 ? 5.970 12.243 -3.218 1.00 94.06 200 LEU A C 1
ATOM 1584 O O . LEU A 1 200 ? 5.256 11.952 -4.174 1.00 94.06 200 LEU A O 1
ATOM 1588 N N . GLU A 1 201 ? 7.180 12.785 -3.365 1.00 92.81 201 GLU A N 1
ATOM 1589 C CA . GLU A 1 201 ? 7.803 13.070 -4.667 1.00 92.81 201 GLU A CA 1
ATOM 1590 C C . GLU A 1 201 ? 7.899 11.812 -5.539 1.00 92.81 201 GLU A C 1
ATOM 1592 O O . GLU A 1 201 ? 7.563 11.833 -6.723 1.00 92.81 201 GLU A O 1
ATOM 1597 N N . THR A 1 202 ? 8.309 10.689 -4.943 1.00 94.81 202 THR A N 1
ATOM 1598 C CA . THR A 1 202 ? 8.396 9.402 -5.643 1.00 94.81 202 THR A CA 1
ATOM 1599 C C . THR A 1 202 ? 7.015 8.918 -6.076 1.00 94.81 202 THR A C 1
ATOM 1601 O O . THR A 1 202 ? 6.834 8.506 -7.224 1.00 94.81 202 THR A O 1
ATOM 1604 N N . LEU A 1 203 ? 6.026 8.974 -5.177 1.00 96.50 203 LEU A N 1
ATOM 1605 C CA . LEU A 1 203 ? 4.661 8.536 -5.464 1.00 96.50 203 LEU A CA 1
ATOM 1606 C C . LEU A 1 203 ? 3.998 9.410 -6.534 1.00 96.50 203 LEU A C 1
ATOM 1608 O O . LEU A 1 203 ? 3.304 8.865 -7.390 1.00 96.50 203 LEU A O 1
ATOM 1612 N N . ALA A 1 204 ? 4.255 10.720 -6.550 1.00 95.06 204 ALA A N 1
ATOM 1613 C CA . ALA A 1 204 ? 3.696 11.668 -7.518 1.00 95.06 204 ALA A CA 1
ATOM 1614 C C . ALA A 1 204 ? 4.050 11.340 -8.979 1.00 95.06 204 ALA A C 1
ATOM 1616 O O . ALA A 1 204 ? 3.325 11.711 -9.901 1.00 95.06 204 ALA A O 1
ATOM 1617 N N . LEU A 1 205 ? 5.169 10.645 -9.211 1.00 95.06 205 LEU A N 1
ATOM 1618 C CA . LEU A 1 205 ? 5.598 10.237 -10.551 1.00 95.06 205 LEU A CA 1
ATOM 1619 C C . LEU A 1 205 ? 4.855 8.999 -11.070 1.00 95.06 205 LEU A C 1
ATOM 1621 O O . LEU A 1 205 ? 4.913 8.710 -12.266 1.00 95.06 205 LEU A O 1
ATOM 1625 N N . LEU A 1 206 ? 4.205 8.241 -10.188 1.00 96.62 206 LEU A N 1
ATOM 1626 C CA . LEU A 1 206 ? 3.638 6.936 -10.503 1.00 96.62 206 LEU A CA 1
ATOM 1627 C C . LEU A 1 206 ? 2.194 7.047 -11.012 1.00 96.62 206 LEU A C 1
ATOM 1629 O O . LEU A 1 206 ? 1.434 7.895 -10.551 1.00 96.62 206 LEU A O 1
ATOM 1633 N N . PRO A 1 207 ? 1.758 6.127 -11.891 1.00 93.44 207 PRO A N 1
ATOM 1634 C CA . PRO A 1 207 ? 0.402 6.144 -12.448 1.00 93.44 207 PRO A CA 1
ATOM 1635 C C . PRO A 1 207 ? -0.678 5.700 -11.447 1.00 93.44 207 PRO A C 1
ATOM 1637 O O . PRO A 1 207 ? -1.871 5.781 -11.734 1.00 93.44 207 PRO A O 1
ATOM 1640 N N . HIS A 1 208 ? -0.275 5.180 -10.286 1.00 96.56 208 HIS A N 1
ATOM 1641 C CA . HIS A 1 208 ? -1.185 4.572 -9.320 1.00 96.56 208 HIS A CA 1
ATOM 1642 C C . HIS A 1 208 ? -1.636 5.555 -8.254 1.00 96.56 208 HIS A C 1
ATOM 1644 O O . HIS A 1 208 ? -0.982 6.562 -8.000 1.00 96.56 208 HIS A O 1
ATOM 1650 N N . ARG A 1 209 ? -2.722 5.195 -7.568 1.00 97.31 209 ARG A N 1
ATOM 1651 C CA . ARG A 1 209 ? -3.242 5.914 -6.407 1.00 97.31 209 ARG A CA 1
ATOM 1652 C C . ARG A 1 209 ? -2.906 5.174 -5.116 1.00 97.31 209 ARG A C 1
ATOM 1654 O O . ARG A 1 209 ? -3.112 3.963 -5.024 1.00 97.31 209 ARG A O 1
ATOM 1661 N N . PHE A 1 210 ? -2.402 5.902 -4.124 1.00 98.31 210 PHE A N 1
ATOM 1662 C CA . PHE A 1 210 ? -1.857 5.350 -2.888 1.00 98.31 210 PHE A CA 1
ATOM 1663 C C . PHE A 1 210 ? -2.596 5.868 -1.659 1.00 98.31 210 PHE A C 1
ATOM 1665 O O . PHE A 1 210 ? -2.742 7.071 -1.465 1.00 98.31 210 PHE A O 1
ATOM 1672 N N . PHE A 1 211 ? -3.000 4.952 -0.786 1.00 98.25 211 PHE A N 1
ATOM 1673 C CA . PHE A 1 211 ? -3.347 5.269 0.590 1.00 98.25 211 PHE A CA 1
ATOM 1674 C C . PHE A 1 211 ? -2.062 5.350 1.411 1.00 98.25 211 PHE A C 1
ATOM 1676 O O . PHE A 1 211 ? -1.348 4.356 1.556 1.00 98.25 211 PHE A O 1
ATOM 1683 N N . LEU A 1 212 ? -1.765 6.523 1.953 1.00 97.25 212 LEU A N 1
ATOM 1684 C CA . LEU A 1 212 ? -0.655 6.707 2.874 1.00 97.25 212 LEU A CA 1
ATOM 1685 C C . LEU A 1 212 ? -1.167 6.461 4.293 1.00 97.25 212 LEU A C 1
ATOM 1687 O O . LEU A 1 212 ? -1.912 7.277 4.837 1.00 97.25 212 LEU A O 1
ATOM 1691 N N . PHE A 1 213 ? -0.836 5.303 4.857 1.00 97.12 213 PHE A N 1
ATOM 1692 C CA . PHE A 1 213 ? -1.392 4.837 6.119 1.00 97.12 213 PHE A CA 1
ATOM 1693 C C . PHE A 1 213 ? -0.457 5.120 7.298 1.00 97.12 213 PHE A C 1
ATOM 1695 O O . PHE A 1 213 ? 0.690 4.677 7.302 1.00 97.12 213 PHE A O 1
ATOM 1702 N N . LEU A 1 214 ? -0.974 5.809 8.317 1.00 94.12 214 LEU A N 1
ATOM 1703 C CA . LEU A 1 214 ? -0.282 6.103 9.575 1.00 94.12 214 LEU A CA 1
ATOM 1704 C C . LEU A 1 214 ? -1.029 5.459 10.744 1.00 94.12 214 LEU A C 1
ATOM 1706 O O . LEU A 1 214 ? -2.176 5.816 11.034 1.00 94.12 214 LEU A O 1
ATOM 1710 N N . ASP A 1 215 ? -0.387 4.510 11.422 1.00 91.25 215 ASP A N 1
ATOM 1711 C CA . ASP A 1 215 ? -0.994 3.784 12.542 1.00 91.25 215 ASP A CA 1
ATOM 1712 C C . ASP A 1 215 ? -0.646 4.405 13.907 1.00 91.25 215 ASP A C 1
ATOM 1714 O O . ASP A 1 215 ? 0.476 4.852 14.121 1.00 91.25 215 ASP A O 1
ATOM 1718 N N . ASP A 1 216 ? -1.615 4.406 14.830 1.00 86.38 216 ASP A N 1
ATOM 1719 C CA . ASP A 1 216 ? -1.534 4.932 16.209 1.00 86.38 216 ASP A CA 1
ATOM 1720 C C . ASP A 1 216 ? -0.823 6.295 16.343 1.00 86.38 216 ASP A C 1
ATOM 1722 O O . ASP A 1 216 ? 0.015 6.501 17.221 1.00 86.38 216 ASP A O 1
ATOM 1726 N N . LEU A 1 217 ? -1.180 7.249 15.483 1.00 83.56 217 LEU A N 1
ATOM 1727 C CA . LEU A 1 217 ? -0.637 8.599 15.500 1.00 83.56 217 LEU A CA 1
ATOM 1728 C C . LEU A 1 217 ? -1.018 9.338 16.797 1.00 83.56 217 LEU A C 1
ATOM 1730 O O . LEU A 1 217 ? -2.201 9.456 17.150 1.00 83.56 217 LEU A O 1
ATOM 1734 N N . SER A 1 218 ? -0.012 9.903 17.467 1.00 78.75 218 SER A N 1
ATOM 1735 C CA . SER A 1 218 ? -0.210 10.911 18.511 1.00 78.75 218 SER A CA 1
ATOM 1736 C C . SER A 1 218 ? -0.289 12.293 17.869 1.00 78.75 218 SER A C 1
ATOM 1738 O O . SER A 1 218 ? 0.666 12.733 17.237 1.00 78.75 218 SER A O 1
ATOM 1740 N N . LEU A 1 219 ? -1.418 12.976 18.043 1.00 74.50 219 LEU A N 1
ATOM 1741 C CA . LEU A 1 219 ? -1.626 14.358 17.593 1.00 74.50 219 LEU A CA 1
ATOM 1742 C C . LEU A 1 219 ? -1.199 15.347 18.685 1.00 74.50 219 LEU A C 1
ATOM 1744 O O . LEU A 1 219 ? -1.931 16.274 19.003 1.00 74.50 219 LEU A O 1
ATOM 1748 N N . ASP A 1 220 ? -0.057 15.085 19.317 1.00 76.56 220 ASP A N 1
ATOM 1749 C CA . ASP A 1 220 ? 0.492 15.972 20.341 1.00 76.56 220 ASP A CA 1
ATOM 1750 C C . ASP A 1 220 ? 1.177 17.160 19.650 1.00 76.56 220 ASP A C 1
ATOM 1752 O O . ASP A 1 220 ? 2.076 16.896 18.850 1.00 76.56 220 ASP A O 1
ATOM 1756 N N . PRO A 1 221 ? 0.789 18.424 19.911 1.00 73.56 221 PRO A N 1
ATOM 1757 C CA . PRO A 1 221 ? 1.371 19.592 19.245 1.00 73.56 221 PRO A CA 1
ATOM 1758 C C . PRO A 1 221 ? 2.885 19.731 19.410 1.00 73.56 221 PRO A C 1
ATOM 1760 O O . PRO A 1 221 ? 3.530 20.292 18.535 1.00 73.56 221 PRO A O 1
ATOM 1763 N N . ASP A 1 222 ? 3.444 19.173 20.488 1.00 77.38 222 ASP A N 1
ATOM 1764 C CA . ASP A 1 222 ? 4.888 19.143 20.759 1.00 77.38 222 ASP A CA 1
ATOM 1765 C C . ASP A 1 222 ? 5.611 17.978 20.045 1.00 77.38 222 ASP A C 1
ATOM 1767 O O . ASP A 1 222 ? 6.828 17.816 20.143 1.00 77.38 222 ASP A O 1
ATOM 1771 N N . GLY A 1 223 ? 4.862 17.103 19.368 1.00 79.50 223 GLY A N 1
ATOM 1772 C CA . GLY A 1 223 ? 5.383 15.924 18.690 1.00 79.50 223 GLY A CA 1
ATOM 1773 C C . GLY A 1 223 ? 5.800 16.206 17.248 1.00 79.50 223 GLY A C 1
ATOM 1774 O O . GLY A 1 223 ? 5.054 16.799 16.472 1.00 79.50 223 GLY A O 1
ATOM 1775 N N . GLU A 1 224 ? 6.941 15.654 16.825 1.00 81.44 224 GLU A N 1
ATOM 1776 C CA . GLU A 1 224 ? 7.425 15.769 15.436 1.00 81.44 224 GLU A CA 1
ATOM 1777 C C . GLU A 1 224 ? 6.375 15.322 14.404 1.00 81.44 224 GLU A C 1
ATOM 1779 O O . GLU A 1 224 ? 6.191 15.955 13.364 1.00 81.44 224 GLU A O 1
ATOM 1784 N N . ALA A 1 225 ? 5.629 14.257 14.713 1.00 81.69 225 ALA A N 1
ATOM 1785 C CA . ALA A 1 225 ? 4.590 13.732 13.835 1.00 81.69 225 ALA A CA 1
ATOM 1786 C C . ALA A 1 225 ? 3.465 14.743 13.560 1.00 81.69 225 ALA A C 1
ATOM 1788 O O . ALA A 1 225 ? 2.941 14.790 12.447 1.00 81.69 225 ALA A O 1
ATOM 1789 N N . PHE A 1 226 ? 3.111 15.558 14.558 1.00 82.75 226 PHE A N 1
ATOM 1790 C CA . PHE A 1 226 ? 2.120 16.616 14.411 1.00 82.75 226 PHE A CA 1
ATOM 1791 C C . PHE A 1 226 ? 2.631 17.698 13.461 1.00 82.75 226 PHE A C 1
ATOM 1793 O O . PHE A 1 226 ? 1.928 18.049 12.519 1.00 82.75 226 PHE A O 1
ATOM 1800 N N . HIS A 1 227 ? 3.870 18.165 13.641 1.00 83.88 227 HIS A N 1
ATOM 1801 C CA . HIS A 1 227 ? 4.455 19.203 12.790 1.00 83.88 227 HIS A CA 1
ATOM 1802 C C . HIS A 1 227 ? 4.567 18.779 11.322 1.00 83.88 227 HIS A C 1
ATOM 1804 O O . HIS A 1 227 ? 4.183 19.547 10.441 1.00 83.88 227 HIS A O 1
ATOM 1810 N N . HIS A 1 228 ? 5.016 17.550 11.045 1.00 85.75 228 HIS A N 1
ATOM 1811 C CA . HIS A 1 228 ? 5.100 17.038 9.672 1.00 85.75 228 HIS A CA 1
ATOM 1812 C C . HIS A 1 228 ? 3.725 16.935 9.002 1.00 85.75 228 HIS A C 1
ATOM 1814 O O . HIS A 1 228 ? 3.565 17.307 7.840 1.00 85.75 228 HIS A O 1
ATOM 1820 N N . LEU A 1 229 ? 2.713 16.459 9.731 1.00 85.50 229 LEU A N 1
ATOM 1821 C CA . LEU A 1 229 ? 1.355 16.355 9.198 1.00 85.50 229 LEU A CA 1
ATOM 1822 C C . LEU A 1 229 ? 0.676 17.708 9.041 1.00 85.50 229 LEU A C 1
ATOM 1824 O O . LEU A 1 229 ? -0.031 17.912 8.058 1.00 85.50 229 LEU A O 1
ATOM 1828 N N . LYS A 1 230 ? 0.907 18.628 9.978 1.00 83.75 230 LYS A N 1
ATOM 1829 C CA . LYS A 1 230 ? 0.433 20.007 9.899 1.00 83.75 230 LYS A CA 1
ATOM 1830 C C . LYS A 1 230 ? 1.011 20.689 8.663 1.00 83.75 230 LYS A C 1
ATOM 1832 O O . LYS A 1 230 ? 0.240 21.176 7.849 1.00 83.75 230 LYS A O 1
ATOM 1837 N N . ALA A 1 231 ? 2.323 20.601 8.440 1.00 83.94 231 ALA A N 1
ATOM 1838 C CA . ALA A 1 231 ? 2.961 21.138 7.238 1.00 83.94 231 ALA A CA 1
ATOM 1839 C C . ALA A 1 231 ? 2.387 20.538 5.938 1.00 83.94 231 ALA A C 1
ATOM 1841 O O . ALA A 1 231 ? 2.107 21.267 4.988 1.00 83.94 231 ALA A O 1
ATOM 1842 N N . LEU A 1 232 ? 2.149 19.222 5.910 1.00 85.38 232 LEU A N 1
ATOM 1843 C CA . LEU A 1 232 ? 1.573 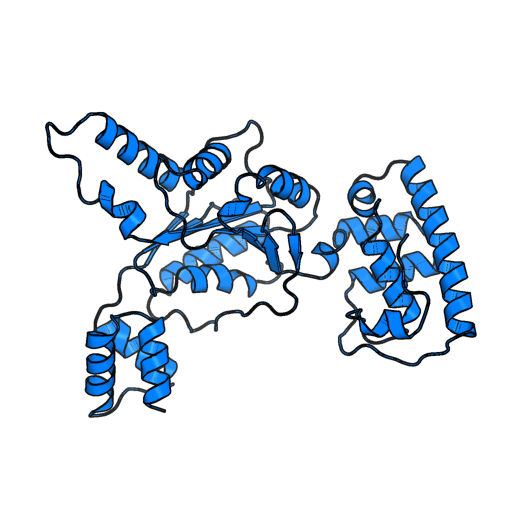18.547 4.745 1.00 85.38 232 LEU A CA 1
ATOM 1844 C C . LEU A 1 232 ? 0.123 18.978 4.458 1.00 85.38 232 LEU A C 1
ATOM 1846 O O . LEU A 1 232 ? -0.247 19.148 3.299 1.00 85.38 232 LEU A O 1
ATOM 1850 N N . LEU A 1 233 ? -0.703 19.123 5.498 1.00 83.75 233 LEU A N 1
ATOM 1851 C CA . LEU A 1 233 ? -2.143 19.373 5.377 1.00 83.75 233 LEU A CA 1
ATOM 1852 C C . LEU A 1 233 ? -2.522 20.863 5.331 1.00 83.75 233 LEU A C 1
ATOM 1854 O O . LEU A 1 233 ? -3.560 21.210 4.768 1.00 83.75 233 LEU A O 1
ATOM 1858 N N . GLU A 1 234 ? -1.722 21.747 5.929 1.00 74.44 234 GLU A N 1
ATOM 1859 C CA . GLU A 1 234 ? -1.931 23.204 5.899 1.00 74.44 234 GLU A CA 1
ATOM 1860 C C . GLU A 1 234 ? -1.360 23.863 4.643 1.00 74.44 234 GLU A C 1
ATOM 1862 O O . GLU A 1 234 ? -1.726 24.997 4.331 1.00 74.44 234 GLU A O 1
ATOM 1867 N N . GLY A 1 235 ? -0.547 23.123 3.888 1.00 58.16 235 GLY A N 1
ATOM 1868 C CA . GLY A 1 235 ? -0.049 23.524 2.585 1.00 58.16 235 GLY A CA 1
ATOM 1869 C C . GLY A 1 235 ? 1.408 23.964 2.634 1.00 58.16 235 GLY A C 1
ATOM 1870 O O . GLY A 1 235 ? 1.719 25.138 2.834 1.00 58.16 235 GLY A O 1
ATOM 1871 N N . SER A 1 236 ? 2.303 23.039 2.285 1.00 53.56 236 SER A N 1
ATOM 1872 C CA . SER A 1 236 ? 3.369 23.408 1.353 1.00 53.56 236 SER A CA 1
ATOM 1873 C C . SER A 1 236 ? 2.718 23.940 0.063 1.00 53.56 236 SER A C 1
ATOM 1875 O O . SER A 1 236 ? 1.551 23.653 -0.208 1.00 53.56 236 SER A O 1
ATOM 1877 N N . LEU A 1 237 ? 3.444 24.712 -0.749 1.00 55.06 237 LEU A N 1
ATOM 1878 C CA . LEU A 1 237 ? 2.914 25.315 -1.986 1.00 55.06 237 LEU A CA 1
ATOM 1879 C C . LEU A 1 237 ? 2.211 24.322 -2.941 1.00 55.06 237 LEU A C 1
ATOM 1881 O O . LEU A 1 237 ? 1.460 24.759 -3.809 1.00 55.06 237 LEU A O 1
ATOM 1885 N N . GLU A 1 238 ? 2.433 23.015 -2.784 1.00 58.88 238 GLU A N 1
ATOM 1886 C CA . GLU A 1 238 ? 1.918 21.961 -3.663 1.00 58.88 238 GLU A CA 1
ATOM 1887 C C . GLU A 1 238 ? 0.951 20.975 -2.969 1.00 58.88 238 GLU A C 1
ATOM 1889 O O . GLU A 1 238 ? 0.236 20.255 -3.665 1.00 58.88 238 GLU A O 1
ATOM 1894 N N . GLY A 1 239 ? 0.856 20.964 -1.628 1.00 72.38 239 GLY A N 1
ATOM 1895 C CA . GLY A 1 239 ? 0.063 19.969 -0.885 1.00 72.38 239 GLY A CA 1
ATOM 1896 C C . GLY A 1 239 ? 0.499 18.513 -1.155 1.00 72.38 239 GLY A C 1
ATOM 1897 O O . GLY A 1 239 ? 1.521 18.272 -1.802 1.00 72.38 239 GLY A O 1
ATOM 1898 N N . PRO A 1 240 ? -0.226 17.496 -0.650 1.00 84.38 240 PRO A N 1
ATOM 1899 C CA . PRO A 1 240 ? 0.020 16.117 -1.057 1.00 84.38 240 PRO A CA 1
ATOM 1900 C C . PRO A 1 240 ? -0.330 15.921 -2.546 1.00 84.38 240 PRO A C 1
ATOM 1902 O O . PRO A 1 240 ? -1.312 16.495 -3.022 1.00 84.38 240 PRO A O 1
ATOM 1905 N N . PRO A 1 241 ? 0.401 15.057 -3.276 1.00 92.00 241 PRO A N 1
ATOM 1906 C CA . PRO A 1 241 ? 0.091 14.741 -4.668 1.00 92.00 241 PRO A CA 1
ATOM 1907 C C . PRO A 1 241 ? -1.345 14.231 -4.850 1.00 92.00 241 PRO A C 1
ATOM 1909 O O . PRO A 1 241 ? -1.854 13.477 -4.020 1.00 92.00 241 PRO A O 1
ATOM 1912 N N . GLU A 1 242 ? -1.980 14.542 -5.986 1.00 92.38 242 GLU A N 1
ATOM 1913 C CA . GLU A 1 242 ? -3.373 14.145 -6.282 1.00 92.38 242 GLU A CA 1
ATOM 1914 C C . GLU A 1 242 ? -3.618 12.625 -6.262 1.00 92.38 242 GLU A C 1
ATOM 1916 O O . GLU A 1 242 ? -4.757 12.151 -6.168 1.00 92.38 242 GLU A O 1
ATOM 1921 N N . ASN A 1 243 ? -2.553 11.837 -6.403 1.00 95.94 243 ASN A N 1
ATOM 1922 C CA . ASN A 1 243 ? -2.584 10.385 -6.362 1.00 95.94 243 ASN A CA 1
ATOM 1923 C C . ASN A 1 243 ? -2.241 9.810 -4.977 1.00 95.94 243 ASN A C 1
ATOM 1925 O O . ASN A 1 243 ? -2.041 8.600 -4.864 1.00 95.94 243 ASN A O 1
ATOM 1929 N N . VAL A 1 244 ? -2.223 10.629 -3.921 1.00 96.50 244 VAL A N 1
ATOM 1930 C CA . VAL A 1 244 ? -1.990 10.205 -2.534 1.00 96.50 244 VAL A CA 1
ATOM 1931 C C . VAL A 1 244 ? -3.155 10.626 -1.632 1.00 96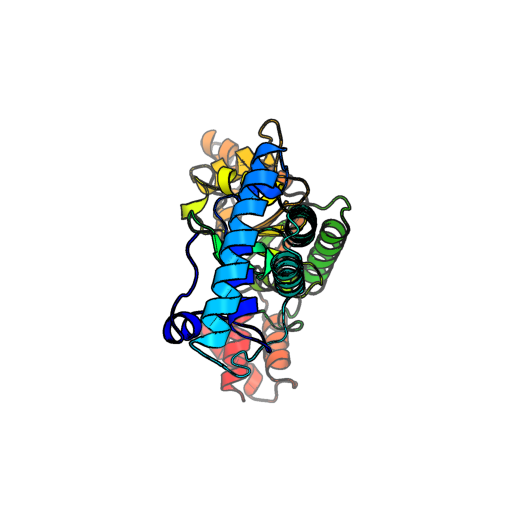.50 244 VAL A C 1
ATOM 1933 O O . VAL A 1 244 ? -3.549 11.787 -1.591 1.00 96.50 244 VAL A O 1
ATOM 1936 N N . LEU A 1 245 ? -3.690 9.679 -0.856 1.00 96.62 245 LEU A N 1
ATOM 1937 C CA . LEU A 1 245 ? -4.707 9.931 0.165 1.00 96.62 245 LEU A CA 1
ATOM 1938 C C . LEU A 1 245 ? -4.205 9.500 1.542 1.00 96.62 245 LEU A C 1
ATOM 1940 O O . LEU A 1 245 ? -4.008 8.313 1.801 1.00 96.62 245 LEU A O 1
ATOM 1944 N N . LEU A 1 246 ? -4.043 10.463 2.446 1.00 95.62 246 LEU A N 1
ATOM 1945 C CA . LEU A 1 246 ? -3.698 10.206 3.839 1.00 95.62 246 LEU A CA 1
ATOM 1946 C C . LEU A 1 246 ? -4.832 9.491 4.591 1.00 95.62 246 LEU A C 1
ATOM 1948 O O . LEU A 1 246 ? -5.976 9.951 4.592 1.00 95.62 246 LEU A O 1
ATOM 1952 N N . VAL A 1 247 ? -4.495 8.398 5.276 1.00 96.69 247 VAL A N 1
ATOM 1953 C CA . VAL A 1 247 ? -5.369 7.682 6.211 1.00 96.69 247 VAL A CA 1
ATOM 1954 C C . VAL A 1 247 ? -4.609 7.485 7.518 1.00 96.69 247 VAL A C 1
ATOM 1956 O O . VAL A 1 247 ? -3.692 6.674 7.595 1.00 96.69 247 VAL A O 1
ATOM 1959 N N . ALA A 1 248 ? -4.986 8.210 8.562 1.00 93.69 248 ALA A N 1
ATOM 1960 C CA . ALA A 1 248 ? -4.352 8.116 9.870 1.00 93.69 248 ALA A CA 1
ATOM 1961 C C . ALA A 1 248 ? -5.300 7.484 10.890 1.00 93.69 248 ALA A C 1
ATOM 1963 O O . ALA A 1 248 ? -6.515 7.683 10.839 1.00 93.69 248 ALA A O 1
ATOM 1964 N N . THR A 1 249 ? -4.756 6.748 11.855 1.00 92.06 249 THR A N 1
ATOM 1965 C CA . THR A 1 249 ? -5.504 6.357 13.054 1.00 92.06 249 THR A CA 1
ATOM 1966 C C . THR A 1 249 ? -4.952 7.088 14.263 1.00 92.06 249 THR A C 1
ATOM 1968 O O . THR A 1 249 ? -3.746 7.261 14.383 1.00 92.06 249 THR A O 1
ATOM 1971 N N . SER A 1 250 ? -5.821 7.497 15.185 1.00 87.38 250 SER A N 1
ATOM 1972 C CA . SER A 1 250 ? -5.395 8.085 16.456 1.00 87.38 250 SER A CA 1
ATOM 1973 C C . SER A 1 250 ? -6.210 7.540 17.623 1.00 87.38 250 SER A C 1
ATOM 1975 O O . SER A 1 250 ? -7.420 7.281 17.531 1.00 87.38 250 SER A O 1
ATOM 1977 N N . ASN A 1 251 ? -5.545 7.305 18.750 1.00 79.88 251 ASN A N 1
ATOM 1978 C CA . ASN A 1 251 ? -6.221 6.870 19.960 1.00 79.88 251 ASN A CA 1
ATOM 1979 C C . ASN A 1 251 ? -6.963 8.041 20.609 1.00 79.88 251 ASN A C 1
ATOM 1981 O O . ASN A 1 251 ? -6.408 9.123 20.796 1.00 79.88 251 ASN A O 1
ATOM 1985 N N . ARG A 1 252 ? -8.185 7.777 21.085 1.00 66.06 252 ARG A N 1
ATOM 1986 C CA . ARG A 1 252 ? -9.013 8.760 21.794 1.00 66.06 252 ARG A CA 1
ATOM 1987 C C . ARG A 1 252 ? -8.247 9.454 22.921 1.00 66.06 252 ARG A C 1
ATOM 1989 O O . ARG A 1 252 ? -8.446 10.637 23.102 1.00 66.06 252 ARG A O 1
ATOM 1996 N N . ARG A 1 253 ? -7.372 8.767 23.668 1.00 61.31 253 ARG A N 1
ATOM 1997 C CA . ARG A 1 253 ? -6.610 9.393 24.770 1.00 61.31 253 ARG A CA 1
ATOM 1998 C C . ARG A 1 253 ? -5.630 10.477 24.311 1.00 61.31 253 ARG A C 1
ATOM 2000 O O . ARG A 1 253 ? -5.413 11.399 25.080 1.00 61.31 253 ARG A O 1
ATOM 2007 N N . HIS A 1 254 ? -5.067 10.372 23.108 1.00 63.00 254 HIS A N 1
ATOM 2008 C CA . HIS A 1 254 ? -4.135 11.376 22.582 1.00 63.00 254 HIS A CA 1
ATOM 2009 C C . HIS A 1 254 ? -4.876 12.629 22.101 1.00 63.00 254 HIS A C 1
ATOM 2011 O O . HIS A 1 254 ? -4.363 13.724 22.253 1.00 63.00 254 HIS A O 1
ATOM 2017 N N . LEU A 1 255 ? -6.119 12.473 21.633 1.00 56.12 255 LEU A N 1
ATOM 2018 C CA . LEU A 1 255 ? -6.979 13.587 21.224 1.00 56.12 255 LEU A CA 1
ATOM 2019 C C . LEU A 1 255 ? -7.776 14.199 22.406 1.00 56.12 255 LEU A C 1
ATOM 2021 O O . LEU A 1 255 ? -7.921 15.407 22.535 1.00 56.12 255 LEU A O 1
ATOM 2025 N N . VAL A 1 256 ? -8.310 13.357 23.300 1.00 49.66 256 VAL A N 1
ATOM 2026 C CA . VAL A 1 256 ? -9.282 13.732 24.352 1.00 49.66 256 VAL A CA 1
ATOM 2027 C C . VAL A 1 256 ? -8.642 14.213 25.647 1.00 49.66 256 VAL A C 1
ATOM 2029 O O . VAL A 1 256 ? -9.323 14.908 26.393 1.00 49.66 256 VAL A O 1
ATOM 2032 N N . ARG A 1 257 ? -7.350 13.950 25.899 1.00 49.56 257 ARG A N 1
ATOM 2033 C CA . ARG A 1 257 ? -6.651 14.586 27.033 1.00 49.56 257 ARG A CA 1
ATOM 2034 C C . ARG A 1 257 ? -6.724 16.117 26.994 1.00 49.56 257 ARG A C 1
ATOM 2036 O O . ARG A 1 257 ? -6.519 16.719 28.028 1.00 49.56 257 ARG A O 1
ATOM 2043 N N . ARG A 1 258 ? -7.024 16.722 25.836 1.00 49.31 258 ARG A N 1
ATOM 2044 C CA . ARG A 1 258 ? -7.210 18.173 25.699 1.00 49.31 258 ARG A CA 1
ATOM 2045 C C . ARG A 1 258 ? -8.625 18.577 25.237 1.00 49.31 258 ARG A C 1
ATOM 2047 O O . ARG A 1 258 ? -9.060 19.669 25.549 1.00 49.31 258 ARG A O 1
ATOM 2054 N N . LEU A 1 259 ? -9.391 17.706 24.558 1.00 44.78 259 LEU A N 1
ATOM 2055 C CA . LEU A 1 259 ? -10.790 18.005 24.160 1.00 44.78 259 LEU A CA 1
ATOM 2056 C C . LEU A 1 259 ? -11.840 17.797 25.263 1.00 44.78 259 LEU A C 1
ATOM 2058 O O . LEU A 1 259 ? -12.934 18.345 25.177 1.00 44.78 259 LEU A O 1
ATOM 2062 N N . GLY A 1 260 ? -11.570 16.917 26.232 1.00 42.81 260 GLY A N 1
ATOM 2063 C CA . GLY A 1 260 ? -12.496 16.612 27.335 1.00 42.81 260 GLY A CA 1
ATOM 2064 C C . GLY A 1 260 ? -12.218 17.410 28.609 1.00 42.81 260 GLY A C 1
ATOM 2065 O O . GLY A 1 260 ? -13.111 17.573 29.435 1.00 42.81 260 GLY A O 1
ATOM 2066 N N . GLU A 1 261 ? -10.996 17.915 28.735 1.00 50.12 261 GLU A N 1
ATOM 2067 C CA . GLU A 1 261 ? -10.589 18.932 29.695 1.00 50.12 261 GLU A CA 1
ATOM 2068 C C . GLU A 1 261 ? -10.454 20.217 28.878 1.00 50.12 261 GLU A C 1
ATOM 2070 O O . GLU A 1 261 ? -9.359 20.566 28.453 1.00 50.12 261 GLU A O 1
ATOM 2075 N N . ASN A 1 262 ? -11.574 20.885 28.565 1.00 51.78 262 ASN A N 1
ATOM 2076 C CA . ASN A 1 262 ? -11.456 22.298 28.199 1.00 51.78 262 ASN A CA 1
ATOM 2077 C C . ASN A 1 262 ? -10.668 22.944 29.344 1.00 51.78 262 ASN A C 1
ATOM 2079 O O . ASN A 1 262 ? -11.112 22.776 30.489 1.00 51.78 262 ASN A O 1
ATOM 2083 N N . PRO A 1 263 ? -9.538 23.619 29.070 1.00 52.91 263 PRO A N 1
ATOM 2084 C CA . PRO A 1 263 ? -8.763 24.243 30.126 1.00 52.91 263 PRO A CA 1
ATOM 2085 C C . PRO A 1 263 ? -9.709 25.095 30.976 1.00 52.91 263 PRO A C 1
ATOM 2087 O O . PRO A 1 263 ? -10.579 25.797 30.447 1.00 52.91 263 PRO A O 1
ATOM 2090 N N . LEU A 1 264 ? -9.640 24.980 32.299 1.00 59.53 264 LEU A N 1
ATOM 2091 C CA . LEU A 1 264 ? -10.531 25.762 33.151 1.00 59.53 264 LEU A CA 1
ATOM 2092 C C . LEU A 1 264 ? -10.261 27.267 32.946 1.00 59.53 264 LEU A C 1
ATOM 2094 O O . LEU A 1 264 ? -9.143 27.656 32.593 1.00 59.53 264 LEU A O 1
ATOM 2098 N N . PRO A 1 265 ? -11.250 28.153 33.176 1.00 48.94 265 PRO A N 1
ATOM 2099 C CA . PRO A 1 265 ? -11.002 29.591 33.181 1.00 48.94 265 PRO A CA 1
ATOM 2100 C C . PRO A 1 265 ? -9.870 29.922 34.171 1.00 48.94 265 PRO A C 1
ATOM 2102 O O . PRO A 1 265 ? -10.043 29.754 35.377 1.00 48.94 265 PRO A O 1
ATOM 2105 N N . GLY A 1 266 ? -8.712 30.361 33.662 1.00 57.03 266 GLY A N 1
ATOM 2106 C CA . GLY A 1 266 ? -7.506 30.632 34.459 1.00 57.03 266 GLY A CA 1
ATOM 2107 C C . GLY A 1 266 ? -6.340 29.653 34.262 1.00 57.03 266 GLY A C 1
ATOM 2108 O O . GLY A 1 266 ? -5.287 29.867 34.860 1.00 57.03 266 GLY A O 1
ATOM 2109 N N . GLU A 1 267 ? -6.486 28.616 33.434 1.00 59.50 267 GLU A N 1
ATOM 2110 C CA . GLU A 1 267 ? -5.342 27.835 32.945 1.00 59.50 267 GLU A CA 1
ATOM 2111 C C . GLU A 1 267 ? -4.463 28.642 31.978 1.00 59.50 267 GLU A C 1
ATOM 2113 O O . GLU A 1 267 ? -4.903 29.627 31.378 1.00 59.50 267 GLU A O 1
ATOM 2118 N N . ALA A 1 268 ? -3.197 28.233 31.866 1.00 64.25 268 ALA A N 1
ATOM 2119 C CA . ALA A 1 268 ? -2.183 28.945 31.100 1.00 64.25 268 ALA A CA 1
ATOM 2120 C C . ALA A 1 268 ? -2.578 29.045 29.604 1.00 64.25 268 ALA A C 1
ATOM 2122 O O . ALA A 1 268 ? -3.086 28.060 29.055 1.00 64.25 268 ALA A O 1
ATOM 2123 N N . PRO A 1 269 ? -2.376 30.200 28.935 1.00 64.19 269 PRO A N 1
ATOM 2124 C CA . PRO A 1 269 ? -2.734 30.403 27.524 1.00 64.19 269 PRO A CA 1
ATOM 2125 C C . PRO A 1 269 ? -2.223 29.305 26.578 1.00 64.19 269 PRO A C 1
ATOM 2127 O O . PRO A 1 269 ? -2.925 28.897 25.657 1.00 64.19 269 PRO A O 1
ATOM 2130 N N . GLU A 1 270 ? -1.052 28.744 26.872 1.00 63.50 270 GLU A N 1
ATOM 2131 C CA . GLU A 1 270 ? -0.391 27.701 26.087 1.00 63.50 270 GLU A CA 1
ATOM 2132 C C . GLU A 1 270 ? -1.219 26.402 26.007 1.00 63.50 270 GLU A C 1
ATOM 2134 O O . GLU A 1 270 ? -1.164 25.677 25.011 1.00 63.50 270 GLU A O 1
ATOM 2139 N N . ALA A 1 271 ? -2.026 26.099 27.032 1.00 58.91 271 ALA A N 1
ATOM 2140 C CA . ALA A 1 271 ? -2.905 24.928 27.037 1.00 58.91 271 ALA A CA 1
ATOM 2141 C C . ALA A 1 271 ? -4.080 25.081 26.053 1.00 58.91 271 ALA A C 1
ATOM 2143 O O . ALA A 1 271 ? -4.493 24.104 25.420 1.00 58.91 271 ALA A O 1
ATOM 2144 N N . TRP A 1 272 ? -4.588 26.308 25.896 1.00 62.47 272 TRP A N 1
ATOM 2145 C CA . TRP A 1 272 ? -5.642 26.638 24.937 1.00 62.47 272 TRP A CA 1
ATOM 2146 C C . TRP A 1 272 ? -5.132 26.617 23.496 1.00 62.47 272 TRP A C 1
ATOM 2148 O O . TRP A 1 272 ? -5.789 26.026 22.638 1.00 62.47 272 TRP A O 1
ATOM 2158 N N . ASP A 1 273 ? -3.955 27.191 23.241 1.00 64.12 273 ASP A N 1
ATOM 2159 C CA . ASP A 1 273 ? -3.349 27.232 21.903 1.00 64.12 273 ASP A CA 1
ATOM 2160 C C . ASP A 1 273 ? -3.117 25.819 21.358 1.00 64.12 273 ASP A C 1
ATOM 2162 O O . ASP A 1 273 ? -3.492 25.483 20.234 1.00 64.12 273 ASP A O 1
ATOM 2166 N N . ALA A 1 274 ? -2.593 24.933 22.199 1.00 62.72 274 ALA A N 1
ATOM 2167 C CA . ALA A 1 274 ? -2.293 23.571 21.797 1.00 62.72 274 ALA A CA 1
ATOM 2168 C C . ALA A 1 274 ? -3.563 22.712 21.569 1.00 62.72 274 ALA A C 1
ATOM 2170 O O . ALA A 1 274 ? -3.581 21.801 20.731 1.00 62.72 274 ALA A O 1
ATOM 2171 N N . LEU A 1 275 ? -4.661 23.006 22.280 1.00 65.69 275 LEU A N 1
ATOM 2172 C CA . LEU A 1 275 ? -5.976 22.421 21.998 1.00 65.69 275 LEU A CA 1
ATOM 2173 C C . LEU A 1 275 ? -6.514 22.886 20.637 1.00 65.69 275 LEU A C 1
ATOM 2175 O O . LEU A 1 275 ? -6.983 22.059 19.849 1.00 65.69 275 LEU A O 1
ATOM 2179 N N . GLN A 1 276 ? -6.424 24.186 20.351 1.00 66.31 276 GLN A N 1
ATOM 2180 C CA . GLN A 1 276 ? -6.845 24.757 19.071 1.00 66.31 276 GLN A CA 1
ATOM 2181 C C . GLN A 1 276 ? -6.040 24.182 17.903 1.00 66.31 276 GLN A C 1
ATOM 2183 O O . GLN A 1 276 ? -6.629 23.803 16.895 1.00 66.31 276 GLN A O 1
ATOM 2188 N N . ASP A 1 277 ? -4.728 24.014 18.063 1.00 68.38 277 ASP A N 1
ATOM 2189 C CA . ASP A 1 277 ? -3.853 23.404 17.059 1.00 68.38 277 ASP A CA 1
ATOM 2190 C C . ASP A 1 277 ? -4.234 21.948 16.747 1.00 68.38 277 ASP A C 1
ATOM 2192 O O . ASP A 1 277 ? -4.282 21.532 15.586 1.00 68.38 277 ASP A O 1
ATOM 2196 N N . THR A 1 278 ? -4.569 21.167 17.777 1.00 69.31 278 THR A N 1
ATOM 2197 C CA . THR A 1 278 ? -5.015 19.773 17.611 1.00 69.31 278 THR A CA 1
ATOM 2198 C C . THR A 1 278 ? -6.346 19.694 16.859 1.00 69.31 278 THR A C 1
ATOM 2200 O O . THR A 1 278 ? -6.526 18.837 15.987 1.00 69.31 278 THR A O 1
ATOM 2203 N N . LEU A 1 279 ? -7.282 20.591 17.184 1.00 71.38 279 LEU A N 1
ATOM 2204 C CA . LEU A 1 279 ? -8.567 20.713 16.496 1.00 71.38 279 LEU A CA 1
ATOM 2205 C C . LEU A 1 279 ? -8.384 21.124 15.037 1.00 71.38 279 LEU A C 1
ATOM 2207 O O . LEU A 1 279 ? -8.910 20.451 14.151 1.00 71.38 279 LEU A O 1
ATOM 2211 N N . ALA A 1 280 ? -7.580 22.160 14.797 1.00 74.31 280 ALA A N 1
ATOM 2212 C CA . ALA A 1 280 ? -7.280 22.663 13.467 1.00 74.31 280 ALA A CA 1
ATOM 2213 C C . ALA A 1 280 ? -6.688 21.559 12.585 1.00 74.31 280 ALA A C 1
ATOM 2215 O O . ALA A 1 280 ? -7.175 21.335 11.478 1.00 74.31 280 ALA A O 1
ATOM 2216 N N . LEU A 1 281 ? -5.714 20.791 13.089 1.00 77.94 281 LEU A N 1
ATOM 2217 C CA . LEU A 1 281 ? -5.151 19.671 12.335 1.00 77.94 281 LEU A CA 1
ATOM 2218 C C . LEU A 1 281 ? -6.198 18.587 12.041 1.00 77.94 281 LEU A C 1
ATOM 2220 O O . LEU A 1 281 ? -6.252 18.070 10.926 1.00 77.94 281 LEU A O 1
ATOM 2224 N N . SER A 1 282 ? -7.049 18.245 13.014 1.00 77.50 282 SER A N 1
ATOM 2225 C CA . SER A 1 282 ? -8.109 17.250 12.817 1.00 77.50 282 SER A CA 1
ATOM 2226 C C . SER A 1 282 ? -9.117 17.675 11.745 1.00 77.50 282 SER A C 1
ATOM 2228 O O . SER A 1 282 ? -9.583 16.824 10.985 1.00 77.50 282 SER A O 1
ATOM 2230 N N . GLU A 1 283 ? -9.464 18.960 11.667 1.00 77.75 283 GLU A N 1
ATOM 2231 C CA . GLU A 1 283 ? -10.379 19.490 10.651 1.00 77.75 283 GLU A CA 1
ATOM 2232 C C . GLU A 1 283 ? -9.796 19.380 9.235 1.00 77.75 283 GLU A C 1
ATOM 2234 O O . GLU A 1 283 ? -10.535 19.111 8.286 1.00 77.75 283 GLU A O 1
ATOM 2239 N N . ARG A 1 284 ? -8.468 19.485 9.085 1.00 86.06 284 ARG A N 1
ATOM 2240 C CA . ARG A 1 284 ? -7.783 19.389 7.782 1.00 86.06 284 ARG A CA 1
ATOM 2241 C C . ARG A 1 284 ? -7.851 18.014 7.134 1.00 86.06 284 ARG A C 1
ATOM 2243 O O . ARG A 1 284 ? -7.668 17.912 5.923 1.00 86.06 284 ARG A O 1
ATOM 2250 N N . PHE A 1 285 ? -8.129 16.959 7.897 1.00 87.31 285 PHE A N 1
ATOM 2251 C CA . PHE A 1 285 ? -8.376 15.658 7.286 1.00 87.31 285 PHE A CA 1
ATOM 2252 C C . PHE A 1 285 ? -9.631 15.726 6.396 1.00 87.31 285 PHE A C 1
ATOM 2254 O O . PHE A 1 285 ? -9.637 15.241 5.272 1.00 87.31 285 PHE A O 1
ATOM 2261 N N . GLY A 1 286 ? -10.686 16.410 6.832 1.00 88.38 286 GLY A N 1
ATOM 2262 C CA . GLY A 1 286 ? -11.934 16.530 6.077 1.00 88.38 286 GLY A CA 1
ATOM 2263 C C . GLY A 1 286 ? -12.887 15.347 6.272 1.00 88.38 286 GLY A C 1
ATOM 2264 O O . GLY A 1 286 ? -14.094 15.564 6.323 1.00 88.38 286 GLY A O 1
ATOM 2265 N N . LEU A 1 287 ? -12.393 14.115 6.467 1.00 91.44 287 LEU A N 1
ATOM 2266 C CA . LEU A 1 287 ? -13.205 12.990 6.947 1.00 91.44 287 LEU A CA 1
ATOM 2267 C C . LEU A 1 287 ? -12.686 12.478 8.293 1.00 91.44 287 LEU A C 1
ATOM 2269 O O . LEU A 1 287 ? -11.580 11.954 8.399 1.00 91.44 287 LEU A O 1
ATOM 2273 N N . VAL A 1 288 ? -13.522 12.571 9.325 1.00 90.88 288 VAL A N 1
ATOM 2274 C CA . VAL A 1 288 ? -13.180 12.141 10.684 1.00 90.88 288 VAL A CA 1
ATOM 2275 C C . VAL A 1 288 ? -14.191 11.083 11.135 1.00 90.88 288 VAL A C 1
ATOM 2277 O O . VAL A 1 288 ? -15.376 11.372 11.282 1.00 90.88 288 VAL A O 1
ATOM 2280 N N . LEU A 1 289 ? -13.740 9.837 11.327 1.00 90.25 289 LEU A N 1
ATOM 2281 C CA . LEU A 1 289 ? -14.607 8.694 11.653 1.00 90.25 289 LEU A CA 1
ATOM 2282 C C . LEU A 1 289 ? -14.378 8.189 13.077 1.00 90.25 289 LEU A C 1
ATOM 2284 O O . LEU A 1 289 ? -13.279 7.756 13.434 1.00 90.25 289 LEU A O 1
ATOM 2288 N N . THR A 1 290 ? -15.449 8.190 13.869 1.00 88.44 290 THR A N 1
ATOM 2289 C CA . THR A 1 290 ? -15.437 7.823 15.289 1.00 88.44 290 THR A CA 1
ATOM 2290 C C . THR A 1 290 ? -15.632 6.337 15.515 1.00 88.44 290 THR A C 1
A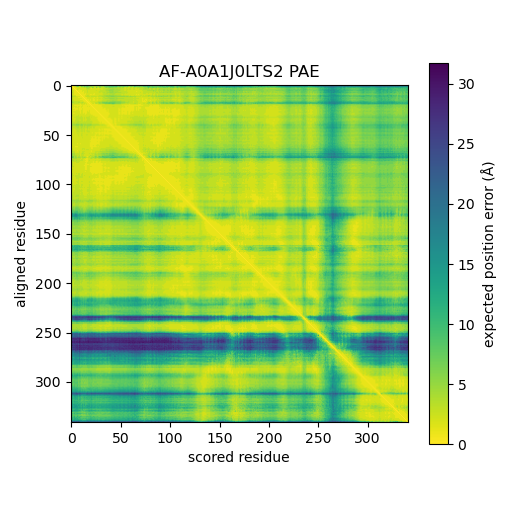TOM 2292 O O . THR A 1 290 ? -16.638 5.762 15.106 1.00 88.44 290 THR A O 1
ATOM 2295 N N . PHE A 1 291 ? -14.745 5.740 16.301 1.00 88.12 291 PHE A N 1
ATOM 2296 C CA . PHE A 1 291 ? -14.857 4.378 16.806 1.00 88.12 291 PHE A CA 1
ATOM 2297 C C . PHE A 1 291 ? -15.082 4.423 18.324 1.00 88.12 291 PHE A C 1
ATOM 2299 O O . PHE A 1 291 ? -14.105 4.432 19.093 1.00 88.12 291 PHE A O 1
ATOM 2306 N N . PRO A 1 292 ? -16.348 4.498 18.785 1.00 83.31 292 PRO A N 1
ATOM 2307 C CA . PRO A 1 292 ? -16.667 4.453 20.210 1.00 83.31 292 PRO A CA 1
ATOM 2308 C C . PRO A 1 292 ? -16.163 3.154 20.860 1.00 83.31 292 PRO A C 1
ATOM 2310 O O . PRO A 1 292 ? -15.993 2.151 20.166 1.00 83.31 292 PRO A O 1
ATOM 2313 N N . PRO A 1 293 ? -15.882 3.155 22.176 1.00 84.62 293 PRO A N 1
ATOM 2314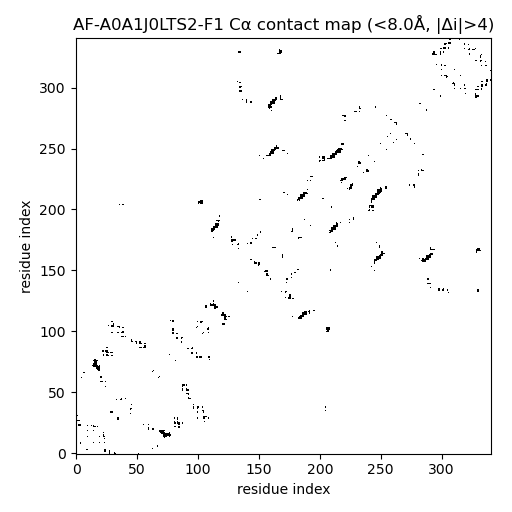 C CA . PRO A 1 293 ? -15.480 1.943 22.884 1.00 84.62 293 PRO A CA 1
ATOM 2315 C C . PRO A 1 293 ? -16.571 0.867 22.803 1.00 84.62 293 PRO A C 1
ATOM 2317 O O . PRO A 1 293 ? -17.751 1.182 22.664 1.00 84.62 293 PRO A O 1
ATOM 2320 N N . PHE A 1 294 ? -16.168 -0.398 22.918 1.00 84.25 294 PHE A N 1
ATOM 2321 C CA . PHE A 1 294 ? -17.107 -1.513 22.975 1.00 84.25 294 PHE A CA 1
ATOM 2322 C C . PHE A 1 294 ? -17.930 -1.434 24.258 1.00 84.25 294 PHE A C 1
ATOM 2324 O O . PHE A 1 294 ? -17.367 -1.394 25.353 1.00 84.25 294 PHE A O 1
ATOM 2331 N N . ASP A 1 295 ? -19.250 -1.471 24.116 1.00 87.31 295 ASP A N 1
ATOM 2332 C CA . ASP A 1 295 ? -20.130 -1.808 25.224 1.00 87.31 295 ASP A CA 1
ATOM 2333 C C . ASP A 1 295 ? -20.289 -3.336 25.347 1.00 87.31 295 ASP A C 1
ATOM 2335 O O . ASP A 1 295 ? -19.772 -4.125 24.544 1.00 87.31 295 ASP A O 1
ATOM 2339 N N . LYS A 1 296 ? -21.003 -3.761 26.392 1.00 90.75 296 LYS A N 1
ATOM 2340 C CA . LYS A 1 296 ? -21.280 -5.176 26.660 1.00 90.75 296 LYS A CA 1
ATOM 2341 C C . LYS A 1 296 ? -21.991 -5.854 25.482 1.00 90.75 296 LYS A C 1
ATOM 2343 O O . LYS A 1 296 ? -21.649 -6.983 25.134 1.00 90.75 296 LYS A O 1
ATOM 2348 N N . ALA A 1 297 ? -22.983 -5.185 24.897 1.00 91.38 297 ALA A N 1
ATOM 2349 C CA . ALA A 1 297 ? -23.827 -5.753 23.852 1.00 91.38 297 ALA A CA 1
ATOM 2350 C C . ALA A 1 297 ? -23.035 -5.954 22.554 1.00 91.38 297 ALA A C 1
ATOM 2352 O O . ALA A 1 297 ? -23.060 -7.036 21.968 1.00 91.38 297 ALA A O 1
ATOM 2353 N N . LEU A 1 298 ? -22.267 -4.944 22.148 1.00 89.81 298 LEU A N 1
ATOM 2354 C CA . LEU A 1 298 ? -21.395 -4.989 20.986 1.00 89.81 298 LEU A CA 1
ATOM 2355 C C . LEU A 1 298 ? -20.286 -6.029 21.153 1.00 89.81 298 LEU A C 1
ATOM 2357 O O . LEU A 1 298 ? -19.970 -6.751 20.209 1.00 89.81 298 LEU A O 1
ATOM 2361 N N . TYR A 1 299 ? -19.727 -6.156 22.357 1.00 92.19 299 TYR A N 1
ATOM 2362 C CA . TYR A 1 299 ? -18.749 -7.196 22.656 1.00 92.19 299 TYR A CA 1
ATOM 2363 C C . TYR A 1 299 ? -19.318 -8.602 22.467 1.00 92.19 299 TYR A C 1
ATOM 2365 O O . TYR A 1 299 ? -18.739 -9.388 21.720 1.00 92.19 299 TYR A O 1
ATOM 2373 N N . LEU A 1 300 ? -20.467 -8.909 23.074 1.00 93.44 300 LEU A N 1
ATOM 2374 C CA . LEU A 1 300 ? -21.115 -10.215 22.913 1.00 93.44 300 LEU A CA 1
ATOM 2375 C C . LEU A 1 300 ? -21.494 -10.483 21.451 1.00 93.44 300 LEU A C 1
ATOM 2377 O O . LEU A 1 300 ? -21.254 -11.582 20.949 1.00 93.44 300 LEU A O 1
ATOM 2381 N N . LYS A 1 301 ? -21.991 -9.461 20.738 1.00 92.75 301 LYS A N 1
ATOM 2382 C CA . LYS A 1 301 ? -22.260 -9.534 19.295 1.00 92.75 301 LYS A CA 1
ATOM 2383 C C . LYS A 1 301 ? -20.998 -9.908 18.511 1.00 92.75 301 LYS A C 1
ATOM 2385 O O . LYS A 1 301 ? -21.059 -10.772 17.642 1.00 92.75 301 LYS A O 1
ATOM 2390 N N . ALA A 1 302 ? -19.855 -9.298 18.825 1.00 91.88 302 ALA A N 1
ATOM 2391 C CA . ALA A 1 302 ? -18.584 -9.593 18.167 1.00 91.88 302 ALA A CA 1
ATOM 2392 C C . ALA A 1 302 ? -18.055 -11.002 18.488 1.00 91.88 302 ALA A C 1
ATOM 2394 O O . ALA A 1 302 ? -17.551 -11.679 17.594 1.00 91.88 302 ALA A O 1
ATOM 2395 N N . VAL A 1 303 ? -18.207 -11.480 19.730 1.00 93.25 303 VAL A N 1
ATOM 2396 C CA . VAL A 1 303 ? -17.839 -12.859 20.101 1.00 93.25 303 VAL A CA 1
ATOM 2397 C C . VAL A 1 303 ? -18.688 -13.863 19.318 1.00 93.25 303 VAL A C 1
ATOM 2399 O O . VAL A 1 303 ? -18.136 -14.750 18.668 1.00 93.25 303 VAL A O 1
ATOM 2402 N N . ALA A 1 304 ? -20.014 -13.696 19.317 1.00 93.00 304 ALA A N 1
ATOM 2403 C CA . ALA A 1 304 ? -20.933 -14.554 18.569 1.00 93.00 304 ALA A CA 1
ATOM 2404 C C . ALA A 1 304 ? -20.630 -14.543 17.060 1.00 93.00 304 ALA A C 1
ATOM 2406 O O . ALA A 1 304 ? -20.605 -15.590 16.411 1.00 93.00 304 ALA A O 1
ATOM 2407 N N . HIS A 1 305 ? -20.323 -13.366 16.508 1.00 91.56 305 HIS A N 1
ATOM 2408 C CA . HIS A 1 305 ? -19.913 -13.224 15.115 1.00 91.56 305 HIS A CA 1
ATOM 2409 C C . HIS A 1 305 ? -18.646 -14.041 14.808 1.00 91.56 305 HIS A C 1
ATOM 2411 O O . HIS A 1 305 ? -18.640 -14.846 13.880 1.00 91.56 305 HIS A O 1
ATOM 2417 N N . HIS A 1 306 ? -17.596 -13.922 15.626 1.00 90.06 306 HIS A N 1
ATOM 2418 C CA . HIS A 1 306 ? -16.375 -14.707 15.439 1.00 90.06 306 HIS A CA 1
ATOM 2419 C C . HIS A 1 306 ? -16.567 -16.211 15.689 1.00 90.06 306 HIS A C 1
ATOM 2421 O O . HIS A 1 306 ? -15.842 -17.018 15.103 1.00 90.06 306 HIS A O 1
ATOM 2427 N N . LEU A 1 307 ? -17.531 -16.614 16.519 1.00 91.31 307 LEU A N 1
ATOM 2428 C CA . LEU A 1 307 ? -17.932 -18.015 16.677 1.00 91.31 307 LEU A CA 1
ATOM 2429 C C . LEU A 1 307 ? -18.703 -18.558 15.466 1.00 91.31 307 LEU A C 1
ATOM 2431 O O . LEU A 1 307 ? -18.720 -19.768 15.261 1.00 91.31 307 LEU A O 1
ATOM 2435 N N . GLY A 1 308 ? -19.326 -17.689 14.666 1.00 91.75 308 GLY A N 1
ATOM 2436 C CA . GLY A 1 308 ? -20.222 -18.083 13.577 1.00 91.75 308 GLY A CA 1
ATOM 2437 C C . GLY A 1 308 ? -21.573 -18.621 14.066 1.00 91.75 308 GLY A C 1
ATOM 2438 O O . GLY A 1 308 ? -22.318 -19.207 13.283 1.00 91.75 308 GLY A O 1
ATOM 2439 N N . ARG A 1 309 ? -21.895 -18.451 15.357 1.00 92.81 309 ARG A N 1
ATOM 2440 C CA . ARG A 1 309 ? -23.167 -18.858 15.970 1.00 92.81 309 ARG A CA 1
ATOM 2441 C C . ARG A 1 309 ? -23.502 -17.988 17.186 1.00 92.81 309 ARG A C 1
ATOM 2443 O O . ARG A 1 309 ? -22.588 -17.445 17.806 1.00 92.81 309 ARG A O 1
ATOM 2450 N N . PRO A 1 310 ? -24.785 -17.900 17.581 1.00 92.00 310 PRO A N 1
ATOM 2451 C CA . PRO A 1 310 ? -25.158 -17.312 18.861 1.00 92.00 310 PRO A CA 1
ATOM 2452 C C . PRO A 1 310 ? -24.442 -17.998 20.032 1.00 92.00 310 PRO A C 1
ATOM 2454 O O . PRO A 1 310 ? -24.231 -19.220 20.015 1.00 92.00 310 PRO A O 1
ATOM 2457 N N . LEU A 1 311 ? -24.102 -17.199 21.043 1.00 90.69 311 LEU A N 1
ATOM 2458 C CA . LEU A 1 311 ? -23.618 -17.682 22.335 1.00 90.69 311 LEU A CA 1
ATOM 2459 C C . LEU A 1 311 ? -24.735 -18.452 23.055 1.00 90.69 311 LEU A C 1
ATOM 2461 O O . LEU A 1 311 ? -25.919 -18.153 22.883 1.00 90.69 311 LEU A O 1
ATOM 2465 N N . ARG A 1 312 ? -24.369 -19.475 23.829 1.00 90.31 312 ARG A N 1
ATOM 2466 C CA . ARG A 1 312 ? -25.301 -20.360 24.540 1.00 90.31 312 ARG A CA 1
ATOM 2467 C C . ARG A 1 312 ? -24.934 -20.465 26.016 1.00 90.31 312 ARG A C 1
ATOM 2469 O O . ARG A 1 312 ? -23.788 -20.747 26.351 1.00 90.31 312 ARG A O 1
ATOM 2476 N N . GLY A 1 313 ? -25.931 -20.350 26.894 1.00 83.62 313 GLY A N 1
ATOM 2477 C CA . GLY A 1 313 ? -25.793 -20.664 28.320 1.00 83.62 313 GLY A CA 1
ATOM 2478 C C . GLY A 1 313 ? -24.613 -19.945 28.983 1.00 83.62 313 GLY A C 1
ATOM 2479 O O . GLY A 1 313 ? -24.590 -18.721 29.044 1.00 83.62 313 GLY A O 1
ATOM 2480 N N . GLN A 1 314 ? -23.633 -20.717 29.463 1.00 89.75 314 GLN A N 1
ATOM 2481 C CA . GLN A 1 314 ? -22.459 -20.216 30.190 1.00 89.75 314 GLN A CA 1
ATOM 2482 C C . GLN A 1 314 ? -21.439 -19.471 29.308 1.00 89.75 314 GLN A C 1
ATOM 2484 O O . GLN A 1 314 ? -20.636 -18.704 29.834 1.00 89.75 314 GLN A O 1
ATOM 2489 N N . GLU A 1 315 ? -21.493 -19.616 27.979 1.00 92.94 315 GLU A N 1
ATOM 2490 C CA . GLU A 1 315 ? -20.522 -18.997 27.062 1.00 92.94 315 GLU A CA 1
ATOM 2491 C C . GLU A 1 315 ? -20.555 -17.460 27.121 1.00 92.94 315 GLU A C 1
ATOM 2493 O O . GLU A 1 315 ? -19.518 -16.807 26.990 1.00 92.94 315 GLU A O 1
ATOM 2498 N N . GLU A 1 316 ? -21.731 -16.859 27.349 1.00 93.06 316 GLU A N 1
ATOM 2499 C CA . GLU A 1 316 ? -21.838 -15.407 27.540 1.00 93.06 316 GLU A CA 1
ATOM 2500 C C . GLU A 1 316 ? -21.121 -14.960 28.816 1.00 93.06 316 GLU A C 1
ATOM 2502 O O . GLU A 1 316 ? -20.363 -13.990 28.799 1.00 93.06 316 GLU A O 1
ATOM 2507 N N . GLU A 1 317 ? -21.327 -15.671 29.925 1.00 91.94 317 GLU A N 1
ATOM 2508 C CA . GLU A 1 317 ? -20.695 -15.354 31.207 1.00 91.94 317 GLU A CA 1
ATOM 2509 C C . GLU A 1 317 ? -19.176 -15.523 31.142 1.00 91.94 317 GLU A C 1
ATOM 2511 O O . GLU A 1 317 ? -18.437 -14.668 31.637 1.00 91.94 317 GLU A O 1
ATOM 2516 N N . GLU A 1 318 ? -18.699 -16.582 30.488 1.00 92.69 318 GLU A N 1
ATOM 2517 C CA . GLU A 1 318 ? -17.276 -16.825 30.257 1.00 92.69 318 GLU A CA 1
ATOM 2518 C C . GLU A 1 318 ? -16.649 -15.728 29.394 1.00 92.69 318 GLU A C 1
ATOM 2520 O O . GLU A 1 318 ? -15.617 -15.157 29.767 1.00 92.69 318 GLU A O 1
ATOM 2525 N N . ALA A 1 319 ? -17.304 -15.355 28.289 1.00 93.31 319 ALA A N 1
ATOM 2526 C CA . ALA A 1 319 ? -16.847 -14.274 27.426 1.00 93.31 319 ALA A CA 1
ATOM 2527 C C . ALA A 1 319 ? -16.776 -12.936 28.176 1.00 93.31 319 ALA A C 1
ATOM 2529 O O . ALA A 1 319 ? -15.818 -12.177 27.999 1.00 93.31 319 ALA A O 1
ATOM 2530 N N . LEU A 1 320 ? -17.763 -12.633 29.025 1.00 93.69 320 LEU A N 1
ATOM 2531 C CA . LEU A 1 320 ? -17.781 -11.417 29.841 1.00 93.69 320 LEU A CA 1
ATOM 2532 C C . LEU A 1 320 ? -16.710 -11.440 30.928 1.00 93.69 320 LEU A C 1
ATOM 2534 O O . LEU A 1 320 ? -16.037 -10.431 31.137 1.00 93.69 320 LEU A O 1
ATOM 2538 N N . ARG A 1 321 ? -16.503 -12.578 31.597 1.00 93.06 321 ARG A N 1
ATOM 2539 C CA 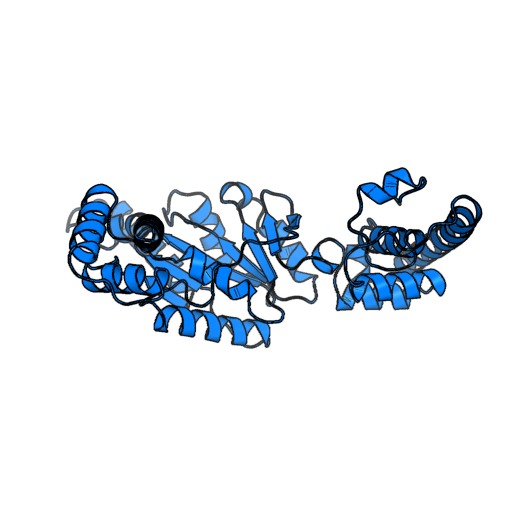. ARG A 1 321 ? -15.438 -12.738 32.595 1.00 93.06 321 ARG A CA 1
ATOM 2540 C C . ARG A 1 321 ? -14.065 -12.520 31.960 1.00 93.06 321 ARG A C 1
ATOM 2542 O O . ARG A 1 321 ? -13.223 -11.844 32.549 1.00 93.06 321 ARG A O 1
ATOM 2549 N N . PHE A 1 322 ? -13.869 -13.013 30.738 1.00 92.88 322 PHE A N 1
ATOM 2550 C CA . PHE A 1 322 ? -12.664 -12.752 29.954 1.00 92.88 322 PHE A CA 1
ATOM 2551 C C . PHE A 1 322 ? -12.497 -11.254 29.635 1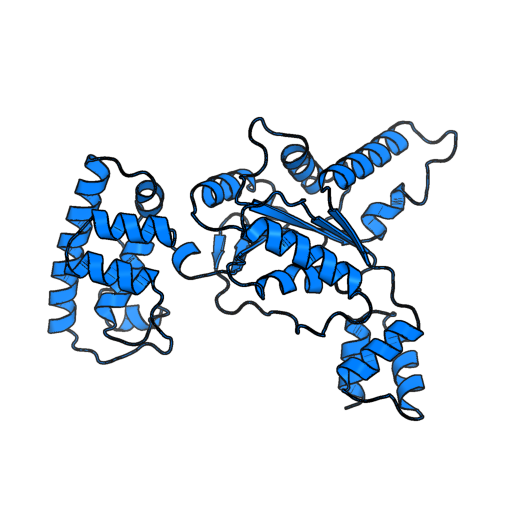.00 92.88 322 PHE A C 1
ATOM 2553 O O . PHE A 1 322 ? -11.419 -10.689 29.840 1.00 92.88 322 PHE A O 1
ATOM 2560 N N . ALA A 1 323 ? -13.576 -10.577 29.222 1.00 91.25 323 ALA A N 1
ATOM 2561 C CA . ALA A 1 323 ? -13.570 -9.136 28.956 1.00 91.25 323 ALA A CA 1
ATOM 2562 C C . ALA A 1 323 ? -13.266 -8.292 30.198 1.00 91.25 323 ALA A C 1
ATOM 2564 O O . ALA A 1 323 ? -12.556 -7.298 30.095 1.00 91.25 323 ALA A O 1
ATOM 2565 N N . LEU A 1 324 ? -13.751 -8.677 31.379 1.00 90.81 324 LEU A N 1
ATOM 2566 C CA . LEU A 1 324 ? -13.475 -7.947 32.621 1.00 90.81 324 LEU A CA 1
ATOM 2567 C C . LEU A 1 324 ? -11.983 -7.959 32.986 1.00 90.81 324 LEU A C 1
ATOM 2569 O O . LEU A 1 324 ? -11.487 -6.993 33.557 1.00 90.81 324 LEU A O 1
ATOM 2573 N N . GLN A 1 325 ? -11.253 -9.018 32.620 1.00 89.12 325 GLN A N 1
ATOM 2574 C CA . GLN A 1 325 ? -9.811 -9.120 32.866 1.00 89.12 325 GLN A CA 1
ATOM 2575 C C . GLN A 1 325 ? -8.963 -8.418 31.796 1.00 89.12 325 GLN A C 1
ATOM 2577 O O . GLN A 1 325 ? -7.873 -7.931 32.091 1.00 89.12 325 GLN A O 1
ATOM 2582 N N . LYS A 1 326 ? -9.421 -8.408 30.537 1.00 87.44 326 LYS A N 1
ATOM 2583 C CA . LYS A 1 326 ? -8.628 -7.961 29.374 1.00 87.44 326 LYS A CA 1
ATOM 2584 C C . LYS A 1 326 ? -9.103 -6.643 28.748 1.00 87.44 326 LYS A C 1
ATOM 2586 O O . LYS A 1 326 ? -8.377 -6.055 27.949 1.00 87.44 326 LYS A O 1
ATOM 2591 N N . GLY A 1 327 ? -10.289 -6.172 29.117 1.00 85.88 327 GLY A N 1
ATOM 2592 C CA . GLY A 1 327 ? -10.988 -5.021 28.546 1.00 85.88 327 GLY A CA 1
ATOM 2593 C C . GLY A 1 327 ? -11.949 -5.383 27.405 1.00 85.88 327 GLY A C 1
ATOM 2594 O O . GLY A 1 327 ? -11.773 -6.372 26.696 1.00 85.88 327 GLY A O 1
ATOM 2595 N N . PHE A 1 328 ? -12.957 -4.537 27.184 1.00 86.88 328 PHE A N 1
ATOM 2596 C CA . PHE A 1 328 ? -13.915 -4.684 26.084 1.00 86.88 328 PHE A CA 1
ATOM 2597 C C . PHE A 1 328 ? -13.311 -4.164 24.773 1.00 86.88 328 PHE A C 1
ATOM 2599 O O . PHE A 1 328 ? -13.073 -2.966 24.610 1.00 86.88 328 PHE A O 1
ATOM 2606 N N . SER A 1 329 ? -13.036 -5.067 23.830 1.00 87.44 329 SER A N 1
ATOM 2607 C CA . SER A 1 329 ? -12.550 -4.718 22.490 1.00 87.44 329 SER A CA 1
ATOM 2608 C C . SER A 1 329 ? -12.825 -5.836 21.485 1.00 87.44 329 SER A C 1
ATOM 2610 O O . SER A 1 329 ? -12.968 -6.995 21.877 1.00 87.44 329 SER A O 1
ATOM 2612 N N . GLY A 1 330 ? -12.808 -5.519 20.187 1.00 85.94 330 GLY A N 1
ATOM 2613 C CA . GLY A 1 330 ? -12.951 -6.525 19.128 1.00 85.94 330 GLY A CA 1
ATOM 2614 C C . GLY A 1 330 ? -11.822 -7.561 19.149 1.00 85.94 330 GLY A C 1
ATOM 2615 O O . GLY A 1 330 ? -12.059 -8.754 18.975 1.00 85.94 330 GLY A O 1
ATOM 2616 N N . ARG A 1 331 ? -10.591 -7.139 19.481 1.00 87.12 331 ARG A N 1
ATOM 2617 C CA . ARG A 1 331 ? -9.451 -8.060 19.654 1.00 87.12 331 ARG A CA 1
ATOM 2618 C C . ARG A 1 331 ? -9.717 -9.086 20.759 1.00 87.12 331 ARG A C 1
ATOM 2620 O O . ARG A 1 331 ? -9.443 -10.268 20.568 1.00 87.12 331 ARG A O 1
ATOM 2627 N N . VAL A 1 332 ? -10.233 -8.634 21.902 1.00 90.31 332 VAL A N 1
ATOM 2628 C CA . VAL A 1 332 ? -10.565 -9.508 23.038 1.00 90.31 332 VAL A CA 1
ATOM 2629 C C . VAL A 1 332 ? -11.754 -10.403 22.692 1.00 90.31 332 VAL A C 1
ATOM 2631 O O . VAL A 1 332 ? -11.716 -11.586 23.008 1.00 90.31 332 VAL A O 1
ATOM 2634 N N . ALA A 1 333 ? -12.746 -9.892 21.957 1.00 90.38 333 ALA A N 1
ATOM 2635 C CA . ALA A 1 333 ? -13.880 -10.688 21.492 1.00 90.38 333 ALA A CA 1
ATOM 2636 C C . ALA A 1 333 ? -13.433 -11.854 20.594 1.00 90.38 333 ALA A C 1
ATOM 2638 O O . ALA A 1 333 ? -13.872 -12.987 20.776 1.00 90.38 333 ALA A O 1
ATOM 2639 N N . ARG A 1 334 ? -12.494 -11.607 19.671 1.00 89.88 334 ARG A N 1
ATOM 2640 C CA . ARG A 1 334 ? -11.895 -12.654 18.830 1.00 89.88 334 ARG A CA 1
ATOM 2641 C C . ARG A 1 334 ? -11.144 -13.703 19.649 1.00 89.88 334 ARG A C 1
ATOM 2643 O O . ARG A 1 334 ? -11.234 -14.886 19.343 1.00 89.88 334 ARG A O 1
ATOM 2650 N N . GLN A 1 335 ? -10.409 -13.285 20.678 1.00 91.75 335 GLN A N 1
ATOM 2651 C CA . GLN A 1 335 ? -9.708 -14.207 21.578 1.00 91.75 335 GLN A CA 1
ATOM 2652 C C . GLN A 1 335 ? -10.686 -15.061 22.391 1.00 91.75 335 GLN A C 1
ATOM 2654 O O . GLN A 1 335 ? -10.504 -16.272 22.450 1.00 91.75 335 GLN A O 1
ATOM 2659 N N . ALA A 1 336 ? -11.736 -14.453 22.953 1.00 92.69 336 ALA A N 1
ATOM 2660 C CA . ALA A 1 336 ? -12.787 -15.173 23.666 1.00 92.69 336 ALA A CA 1
ATOM 2661 C C . ALA A 1 336 ? -13.473 -16.199 22.754 1.00 92.69 336 ALA A C 1
ATOM 2663 O O . ALA A 1 336 ? -13.597 -17.359 23.125 1.00 92.69 336 ALA A O 1
ATOM 2664 N N . ALA A 1 337 ? -13.825 -15.814 21.523 1.00 91.44 337 ALA A N 1
ATOM 2665 C CA . ALA A 1 337 ? -14.403 -16.733 20.547 1.00 91.44 337 ALA A CA 1
ATOM 2666 C C . ALA A 1 337 ? -13.475 -17.917 20.227 1.00 91.44 337 ALA A C 1
ATOM 2668 O O . ALA A 1 337 ? -13.949 -19.039 20.115 1.00 91.44 337 ALA A O 1
ATOM 2669 N N . SER A 1 338 ? -12.162 -17.702 20.106 1.00 92.00 338 SER A N 1
ATOM 2670 C CA . SER A 1 338 ? -11.208 -18.799 19.888 1.00 92.00 338 SER A CA 1
ATOM 2671 C C . SER A 1 338 ? -11.099 -19.765 21.070 1.00 92.00 338 SER A C 1
ATOM 2673 O O . SER A 1 338 ? -10.764 -20.920 20.846 1.00 92.00 338 SER A O 1
ATOM 2675 N N . LEU A 1 339 ? -11.343 -19.306 22.303 1.00 91.75 339 LEU A N 1
ATOM 2676 C CA . LEU A 1 339 ? -11.331 -20.152 23.505 1.00 91.75 339 LEU A CA 1
ATOM 2677 C C . LEU A 1 339 ? -12.631 -20.950 23.687 1.00 91.75 339 LEU A C 1
ATOM 2679 O O . LEU A 1 339 ? -12.620 -21.969 24.363 1.00 91.75 339 LEU A O 1
ATOM 2683 N N . LEU A 1 340 ? -13.731 -20.471 23.102 1.00 89.31 340 LEU A N 1
ATOM 2684 C CA . LEU A 1 340 ? -15.069 -21.071 23.176 1.00 89.31 340 LEU A CA 1
ATOM 2685 C C . LEU A 1 340 ? -15.382 -22.029 22.004 1.00 89.31 340 LEU A C 1
ATOM 2687 O O . LEU A 1 340 ? -16.486 -22.570 21.935 1.00 89.31 340 LEU A O 1
ATOM 2691 N N . ARG A 1 341 ? -14.457 -22.183 21.047 1.00 81.56 341 ARG A N 1
ATOM 2692 C CA . ARG A 1 341 ? -14.537 -23.162 19.947 1.00 81.56 341 ARG A CA 1
ATOM 2693 C C . ARG A 1 341 ? -13.976 -24.499 20.390 1.00 81.56 341 ARG A C 1
ATOM 2695 O O . ARG A 1 341 ? -14.581 -25.513 19.982 1.00 81.56 341 ARG A O 1
#

Radius of gyration: 24.81 Å; Cα contacts (8 Å, |Δi|>4): 528; chains: 1; bounding box: 50×56×64 Å

Mean predicted aligned error: 6.62 Å

Nearest PDB structures (foldseek):
  1j7k-assembly1_A  TM=6.364E-01  e=1.925E-05  Thermotoga maritima
  1in8-assembly1_A  TM=6.443E-01  e=3.649E-05  Thermotoga maritima
  1in6-assembly1_A  TM=6.231E-01  e=2.142E-05  Thermotoga maritima
  7x5b-assembly1_A  TM=5.677E-01  e=1.398E-05  Pseudomonas aeruginosa PAO1
  1in7-assembly1_A  TM=4.837E-01  e=2.948E-05  Thermotoga maritima

Solvent-accessible surface area (backbone atoms only — not comparable to full-atom values): 18727 Å² total; per-residue (Å²): 131,79,63,77,86,50,81,72,52,53,76,80,51,94,48,35,52,41,63,48,63,55,49,51,51,16,50,28,56,36,59,34,95,56,32,73,53,40,64,66,66,47,74,73,53,44,53,53,45,33,54,52,25,50,53,50,42,55,48,48,56,50,46,51,70,78,55,77,67,66,71,73,31,90,42,79,65,51,70,47,40,53,37,28,32,50,15,34,77,68,47,35,42,64,54,33,32,52,31,35,46,71,36,27,32,58,64,56,41,83,42,49,35,31,40,28,71,71,56,87,39,74,37,95,79,69,89,64,58,62,94,75,72,59,67,92,44,57,68,54,47,50,56,52,48,52,39,47,53,30,40,74,70,73,41,91,57,58,28,31,37,32,36,21,44,78,50,58,43,54,67,48,55,59,52,40,50,62,72,45,84,83,42,25,38,36,40,45,39,78,90,16,53,88,46,42,65,65,51,47,59,57,50,60,74,39,72,58,44,33,37,41,33,34,73,74,45,56,57,40,75,92,35,70,63,27,52,54,49,42,47,46,62,75,51,48,102,74,46,68,42,96,46,52,41,49,38,36,25,29,40,37,68,56,58,37,69,43,69,73,48,65,73,58,99,86,55,64,70,69,62,54,54,46,39,49,53,42,50,54,52,57,57,59,25,71,35,76,41,80,35,70,70,52,49,73,67,59,33,52,52,35,19,21,58,66,58,76,42,81,71,57,84,65,50,52,57,53,43,48,57,50,27,74,76,73,43,61,22,58,61,49,18,46,53,43,22,65,72,74,107

InterPro domains:
  IPR003593 AAA+ ATPase domain [SM00382] (156-270)
  IPR008533 Protein of unknown function DUF815 [PF05673] (112-337)
  IPR008533 Protein of unknown function DUF815 [PTHR42935] (114-336)
  IPR027417 P-loop containing nucleoside triphosphate hydrolase [G3DSA:3.40.50.300] (127-261)
  IPR027417 P-loop containing nucleoside triphosphate hydrolase [SSF52540] (131-340)

Secondary structure (DSSP, 8-state):
-----SHHHHTTS-PBSS-HHHHHHHHHHHT-TTTTGGGS--HHHHHHHHHHHHHHHHHHHHHHHHS------SBPPPHHHHHHHHHHHHT-HHHHHHHHHHH-STTTTT-SEEEESSSEEE-SS--PPPTT--TT-HHHHHHHHHHHHHHHTTS---EEEEEE-TTSSHHHHHHHGGGSTT-EEEEE-GGGGGGHHHHHHHHHTSSS-EEEEE-S----TTSHHHHHHHHHHH--TT-S-TTEEEEEEEEHHHHHHHHTSPPPTTS-HHHHHHHHHHHHHHHHHEEEEEEPPP-HHHHHHHHHHHHTS---THHHHHHHHHHHHH-SSHHHHHHHHHH--

Organism: Thermus brockianus (NCBI:txid56956)

Sequence (341 aa):
MDHPKTPLDLLSLDLPEGEPWGYALAQALLKAPWAFRALRPTPGLLDLIRLDLEALYLELERLRQEYPLGNLGERPPHPAEEGALRALLARDPLALVEVLRAHGPWPFALYRAFRFDGEVHPLPSPRLPREDELVGYEAQRQALEENARRFLSGRPALHTLLYGARGTGKSTAAKGLLRLEGARMVEVEPRALSRLETLLETLALLPHRFFLFLDDLSLDPDGEAFHHLKALLEGSLEGPPENVLLVATSNRRHLVRRLGENPLPGEAPEAWDALQDTLALSERFGLVLTFPPFDKALYLKAVAHHLGRPLRGQEEEEALRFALQKGFSGRVARQAASLLR